Protein AF-0000000067830965 (afdb_homodimer)

Solvent-accessible surface area (backbone atoms only — not comparable to full-atom values): 11183 Å² total; per-residue (Å²): 132,96,54,65,34,49,35,93,71,54,73,72,82,48,53,62,26,36,36,32,18,86,90,39,83,68,44,35,35,33,30,23,39,36,65,86,79,26,61,96,70,14,29,30,33,35,50,74,48,100,47,60,33,39,84,78,65,44,49,31,27,29,79,52,78,80,76,74,59,85,83,53,63,47,71,68,70,61,71,67,56,60,65,66,65,58,67,80,70,71,77,76,76,120,131,95,54,65,33,48,35,91,71,53,73,72,82,49,55,63,25,35,36,32,18,86,89,38,85,67,45,34,37,33,30,24,37,36,67,86,80,26,61,96,70,14,29,31,33,35,49,72,49,101,44,61,32,39,84,77,64,44,49,28,27,29,80,51,76,80,76,75,60,87,83,53,61,49,70,70,71,58,71,68,54,59,66,68,68,55,72,83,71,72,74,78,77,123

Sequence (188 aa):
MWSWRIMDRAPRDGRWIIAINRREPDRRAVIRWDPRNSSDSEPWRVASCDHGYASDAFTDWMPFPPWPAQGEHADAGQSEIQAALGGETVPTGLMWSWRIMDRAPRDGRWIIAINRREPDRRAVIRWDPRNSSDSEPWRVASCDHGYASDAFTDWMPFPPWPAQGEHADAGQSEIQAALGGETVPTGL

Structure (mmCIF, N/CA/C/O backbone):
data_AF-0000000067830965-model_v1
#
loop_
_entity.id
_entity.type
_entity.pdbx_description
1 polymer 'DUF551 domain-containing protein'
#
loop_
_atom_site.group_PDB
_atom_site.id
_atom_site.type_symbol
_atom_site.label_atom_id
_atom_site.label_alt_id
_atom_site.label_comp_id
_atom_site.label_asym_id
_atom_site.label_entity_id
_atom_site.label_seq_id
_atom_site.pdbx_PDB_ins_code
_atom_site.Cartn_x
_atom_site.Cartn_y
_atom_site.Cartn_z
_atom_site.occupancy
_atom_site.B_iso_or_equiv
_atom_site.auth_seq_id
_atom_site.auth_comp_id
_atom_site.auth_asym_id
_atom_site.auth_atom_id
_atom_site.pdbx_PDB_model_num
ATOM 1 N N . MET A 1 1 ? 10.469 11.062 -9.602 1 58.34 1 MET A N 1
ATOM 2 C CA . MET A 1 1 ? 11.219 10.398 -8.539 1 58.34 1 MET A CA 1
ATOM 3 C C . MET A 1 1 ? 10.305 10.008 -7.387 1 58.34 1 MET A C 1
ATOM 5 O O . MET A 1 1 ? 9.492 10.812 -6.934 1 58.34 1 MET A O 1
ATOM 9 N N . TRP A 1 2 ? 10.102 8.742 -7.195 1 76.56 2 TRP A N 1
ATOM 10 C CA . TRP A 1 2 ? 9.289 8.227 -6.094 1 76.56 2 TRP A CA 1
ATOM 11 C C . TRP A 1 2 ? 10.023 8.352 -4.77 1 76.56 2 TRP A C 1
ATOM 13 O O . TRP A 1 2 ? 11.008 7.637 -4.527 1 76.56 2 TRP A O 1
ATOM 23 N N . SER A 1 3 ? 9.742 9.43 -3.99 1 88.56 3 SER A N 1
ATOM 24 C CA . SER A 1 3 ? 10.383 9.68 -2.703 1 88.56 3 SER A CA 1
ATOM 25 C C . SER A 1 3 ? 9.352 9.844 -1.595 1 88.56 3 SER A C 1
ATOM 27 O O . SER A 1 3 ? 8.219 10.273 -1.848 1 88.56 3 SER A O 1
ATOM 29 N N . TRP A 1 4 ? 9.797 9.406 -0.434 1 95.75 4 TRP A N 1
ATOM 30 C CA . TRP A 1 4 ? 8.961 9.602 0.747 1 95.75 4 TRP A CA 1
ATOM 31 C C . TRP A 1 4 ? 8.883 11.078 1.119 1 95.75 4 TRP A C 1
ATOM 33 O O . TRP A 1 4 ? 9.883 11.797 1.062 1 95.75 4 TRP A O 1
ATOM 43 N N . ARG A 1 5 ? 7.695 11.547 1.431 1 96 5 ARG A N 1
ATOM 44 C CA . ARG A 1 5 ? 7.402 12.914 1.849 1 96 5 ARG A CA 1
ATOM 45 C C . ARG A 1 5 ? 6.801 12.938 3.248 1 96 5 ARG A C 1
ATOM 47 O O . ARG A 1 5 ? 6.266 11.93 3.719 1 96 5 ARG A O 1
ATOM 54 N N . ILE A 1 6 ? 6.879 14.102 3.939 1 96 6 ILE A N 1
ATOM 55 C CA . ILE A 1 6 ? 6.312 14.219 5.277 1 96 6 ILE A CA 1
ATOM 56 C C . ILE A 1 6 ? 4.789 14.109 5.207 1 96 6 I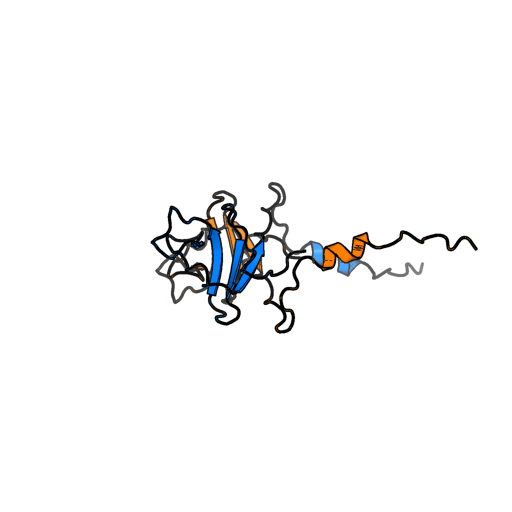LE A C 1
ATOM 58 O O . ILE A 1 6 ? 4.16 14.703 4.328 1 96 6 ILE A O 1
ATOM 62 N N . MET A 1 7 ? 4.207 13.43 6.137 1 97.81 7 MET A N 1
ATOM 63 C CA . MET A 1 7 ? 2.783 13.117 6.109 1 97.81 7 MET A CA 1
ATOM 64 C C . MET A 1 7 ? 1.944 14.383 6.234 1 97.81 7 MET A C 1
ATOM 66 O O . MET A 1 7 ? 0.835 14.453 5.703 1 97.81 7 MET A O 1
ATOM 70 N N . ASP A 1 8 ? 2.453 15.383 6.938 1 96.44 8 ASP A N 1
ATOM 71 C CA . ASP A 1 8 ? 1.705 16.609 7.168 1 96.44 8 ASP A CA 1
ATOM 72 C C . ASP A 1 8 ? 1.272 17.25 5.848 1 96.44 8 ASP A C 1
ATOM 74 O O . ASP A 1 8 ? 0.288 17.984 5.805 1 96.44 8 ASP A O 1
ATOM 78 N N . ARG A 1 9 ? 1.952 16.875 4.738 1 96.25 9 ARG A N 1
ATOM 79 C CA . ARG A 1 9 ? 1.684 17.469 3.438 1 96.25 9 ARG A CA 1
ATOM 80 C C . ARG A 1 9 ? 1.004 16.484 2.502 1 96.25 9 ARG A C 1
ATOM 82 O O . ARG A 1 9 ? 0.905 16.719 1.297 1 96.25 9 ARG A O 1
ATOM 89 N N . ALA A 1 10 ? 0.526 15.461 3.084 1 97.81 10 ALA A N 1
ATOM 90 C CA . ALA A 1 10 ? -0.124 14.453 2.258 1 97.81 10 ALA A CA 1
ATOM 91 C C . ALA A 1 10 ? -1.395 15 1.615 1 97.81 10 ALA A C 1
ATOM 93 O O . ALA A 1 10 ? -2.145 15.75 2.248 1 97.81 10 ALA A O 1
ATOM 94 N N . PRO A 1 11 ? -1.64 14.625 0.3 1 97.38 11 PRO A N 1
ATOM 95 C CA . PRO A 1 11 ? -2.859 15.102 -0.356 1 97.38 11 PRO A CA 1
ATOM 96 C C . PRO A 1 11 ? -4.129 14.672 0.373 1 97.38 11 PRO A C 1
ATOM 98 O O . PRO A 1 11 ? -4.219 13.539 0.846 1 97.38 11 PRO A O 1
ATOM 101 N N . ARG A 1 12 ? -5.008 15.555 0.485 1 96.06 12 ARG A N 1
ATOM 102 C CA . ARG A 1 12 ? -6.301 15.273 1.104 1 96.06 12 ARG A CA 1
ATOM 103 C C . ARG A 1 12 ? -7.434 15.43 0.096 1 96.06 12 ARG A C 1
ATOM 105 O O . ARG A 1 12 ? -8.539 15.836 0.455 1 96.06 12 ARG A O 1
ATOM 112 N N . ASP A 1 13 ? -7.039 15.203 -1.189 1 96.06 13 ASP A N 1
ATOM 113 C CA . ASP A 1 13 ? -7.992 15.367 -2.281 1 96.06 13 ASP A CA 1
ATOM 114 C C . ASP A 1 13 ? -8.648 14.039 -2.648 1 96.06 13 ASP A C 1
ATOM 116 O O . ASP A 1 13 ? -9.375 13.953 -3.641 1 96.06 13 ASP A O 1
ATOM 120 N N . GLY A 1 14 ? -8.359 13.016 -1.945 1 95.38 14 GLY A N 1
ATOM 121 C CA . GLY A 1 14 ? -9.039 11.75 -2.156 1 95.38 14 GLY A CA 1
ATOM 122 C C . GLY A 1 14 ? -8.227 10.766 -2.975 1 95.38 14 GLY A C 1
ATOM 123 O O . GLY A 1 14 ? -8.648 9.625 -3.184 1 95.38 14 GLY A O 1
ATOM 124 N N . ARG A 1 15 ? -7.07 11.133 -3.402 1 96.69 15 ARG A N 1
ATOM 125 C CA . ARG A 1 15 ? -6.254 10.195 -4.172 1 96.69 15 ARG A CA 1
ATOM 126 C C . ARG A 1 15 ? -5.598 9.164 -3.264 1 96.69 15 ARG A C 1
ATOM 128 O O . ARG A 1 15 ? -5.383 9.422 -2.076 1 96.69 15 ARG A O 1
ATOM 135 N N . TRP A 1 16 ? -5.281 8.047 -3.832 1 97 16 TRP A N 1
ATOM 136 C CA . TRP A 1 16 ? -4.582 7 -3.088 1 97 16 TRP A CA 1
ATOM 137 C C . TRP A 1 16 ? -3.098 7.32 -2.963 1 97 16 TRP A C 1
ATOM 139 O O . TRP A 1 16 ? -2.475 7.793 -3.916 1 97 16 TRP A O 1
ATOM 149 N N . ILE A 1 17 ? -2.463 7.086 -1.85 1 97.81 17 ILE A N 1
ATOM 150 C CA . ILE A 1 17 ? -1.043 7.25 -1.557 1 97.81 17 ILE A CA 1
ATOM 151 C C . ILE A 1 17 ? -0.533 6.035 -0.782 1 97.81 17 ILE A C 1
ATOM 153 O O . ILE A 1 17 ? -1.324 5.238 -0.275 1 97.81 17 ILE A O 1
ATOM 157 N N . ILE A 1 18 ? 0.708 5.805 -0.782 1 98 18 ILE A N 1
ATOM 158 C CA . ILE A 1 18 ? 1.361 4.852 0.108 1 98 18 ILE A CA 1
ATOM 159 C C . ILE A 1 18 ? 1.863 5.57 1.357 1 98 18 ILE A C 1
ATOM 161 O O . ILE A 1 18 ? 2.471 6.641 1.264 1 98 18 ILE A O 1
ATOM 165 N N . ALA A 1 19 ? 1.567 5.055 2.512 1 98.44 19 ALA A N 1
ATOM 166 C CA . ALA A 1 19 ? 1.956 5.699 3.766 1 98.44 19 ALA A CA 1
ATOM 167 C C . ALA A 1 19 ? 2.678 4.715 4.684 1 98.44 19 ALA A C 1
ATOM 169 O O . ALA A 1 19 ? 2.383 3.518 4.676 1 98.44 19 ALA A O 1
ATOM 170 N N . ILE A 1 20 ? 3.633 5.254 5.469 1 98.25 20 ILE A N 1
ATOM 171 C CA . ILE A 1 20 ? 4.336 4.473 6.48 1 98.25 20 ILE A CA 1
ATOM 172 C C . ILE A 1 20 ? 4.414 5.262 7.781 1 98.25 20 ILE A C 1
ATOM 174 O O . ILE A 1 20 ? 4.262 6.488 7.781 1 98.25 20 ILE A O 1
ATOM 178 N N . ASN A 1 21 ? 4.512 4.582 8.867 1 97.62 21 ASN A N 1
ATOM 179 C CA . ASN A 1 21 ? 4.98 5.133 10.133 1 97.62 21 ASN A CA 1
ATOM 180 C C . ASN A 1 21 ? 6.414 4.707 10.43 1 97.62 21 ASN A C 1
ATOM 182 O O . ASN A 1 21 ? 6.68 3.523 10.656 1 97.62 21 ASN A O 1
ATOM 186 N N . ARG A 1 22 ? 7.336 5.637 10.461 1 94.56 22 ARG A N 1
ATOM 187 C CA . ARG A 1 22 ? 8.75 5.328 10.648 1 94.56 22 ARG A CA 1
ATOM 188 C C . ARG A 1 22 ? 8.992 4.672 12 1 94.56 22 ARG A C 1
ATOM 190 O O . ARG A 1 22 ? 9.984 3.959 12.188 1 94.56 22 ARG A O 1
ATOM 197 N N . ARG A 1 23 ? 8.164 4.926 12.891 1 93.94 23 ARG A N 1
ATOM 198 C CA . ARG A 1 23 ? 8.352 4.434 14.25 1 93.94 23 ARG A CA 1
ATOM 199 C C . ARG A 1 23 ? 7.684 3.072 14.43 1 93.94 23 ARG A C 1
ATOM 201 O O . ARG A 1 23 ? 7.895 2.404 15.445 1 93.94 23 ARG A O 1
ATOM 208 N N . GLU A 1 24 ? 6.891 2.697 13.547 1 94.69 24 GLU A N 1
ATOM 209 C CA . GLU A 1 24 ? 6.188 1.419 13.539 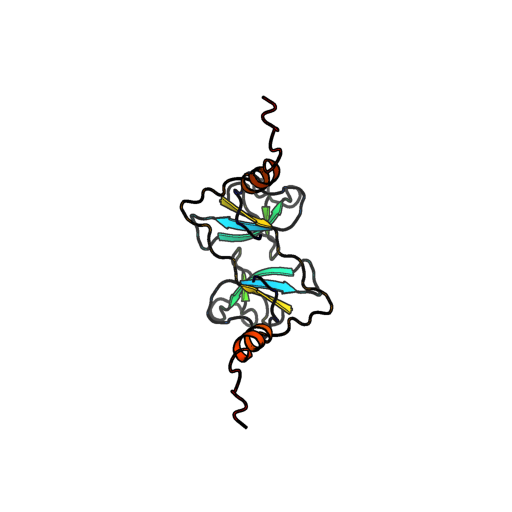1 94.69 24 GLU A CA 1
ATOM 210 C C . GLU A 1 24 ? 6.324 0.717 12.195 1 94.69 24 GLU A C 1
ATOM 212 O O . GLU A 1 24 ? 5.438 0.817 11.344 1 94.69 24 GLU A O 1
ATOM 217 N N . PRO A 1 25 ? 7.32 -0.056 11.992 1 90 25 PRO A N 1
ATOM 218 C CA . PRO A 1 25 ? 7.656 -0.63 10.688 1 90 25 PRO A CA 1
ATOM 219 C C . PRO A 1 25 ? 6.52 -1.46 10.102 1 90 25 PRO A C 1
ATOM 221 O O . PRO A 1 25 ? 6.449 -1.645 8.883 1 90 25 PRO A O 1
ATOM 224 N N . ASP A 1 26 ? 5.598 -1.948 10.898 1 91.94 26 ASP A N 1
ATOM 225 C CA . ASP A 1 26 ? 4.504 -2.77 10.383 1 91.94 26 ASP A CA 1
ATOM 226 C C . ASP A 1 26 ? 3.336 -1.902 9.922 1 91.94 26 ASP A C 1
ATOM 228 O O . ASP A 1 26 ? 2.389 -2.402 9.312 1 91.94 26 ASP A O 1
ATOM 232 N N . ARG A 1 27 ? 3.447 -0.618 10.219 1 96.25 27 ARG A N 1
ATOM 233 C CA . ARG A 1 27 ? 2.383 0.285 9.789 1 96.25 27 ARG A CA 1
ATOM 234 C C . ARG A 1 27 ? 2.678 0.859 8.406 1 96.25 27 ARG A C 1
ATOM 236 O O . ARG A 1 27 ? 3.332 1.896 8.281 1 96.25 27 ARG A O 1
ATOM 243 N N . ARG A 1 28 ? 2.268 0.204 7.445 1 97.62 28 ARG A N 1
ATOM 244 C CA . ARG A 1 28 ? 2.311 0.558 6.031 1 97.62 28 ARG A CA 1
ATOM 245 C C . ARG A 1 28 ? 0.967 0.293 5.359 1 97.62 28 ARG A C 1
ATOM 247 O O . ARG A 1 28 ? 0.29 -0.686 5.676 1 97.62 28 ARG A O 1
ATOM 254 N N . ALA A 1 29 ? 0.584 1.215 4.492 1 98.12 29 ALA A N 1
ATOM 255 C CA . ALA A 1 29 ? -0.755 1.064 3.93 1 98.12 29 ALA A CA 1
ATOM 256 C C . ALA A 1 29 ? -0.912 1.893 2.658 1 98.12 29 ALA A C 1
ATOM 258 O O . ALA A 1 29 ? -0.139 2.822 2.416 1 98.12 29 ALA A O 1
ATOM 259 N N . VAL A 1 30 ? -1.784 1.446 1.833 1 98.31 30 VAL A N 1
ATOM 260 C CA . VAL A 1 30 ? -2.354 2.299 0.795 1 98.31 30 VAL A CA 1
ATOM 261 C C . VAL A 1 30 ? -3.605 2.994 1.325 1 98.31 30 VAL A C 1
ATOM 263 O O . VAL A 1 30 ? -4.578 2.332 1.698 1 98.31 30 VAL A O 1
ATOM 266 N N . ILE A 1 31 ? -3.564 4.352 1.362 1 97.38 31 ILE A N 1
ATOM 267 C CA . ILE A 1 31 ? -4.645 5.078 2.021 1 97.38 31 ILE A CA 1
ATOM 268 C C . ILE A 1 31 ? -5.059 6.27 1.164 1 97.38 31 ILE A C 1
ATOM 270 O O . ILE A 1 31 ? -4.352 6.648 0.227 1 97.38 31 ILE A O 1
ATOM 274 N N . ARG A 1 32 ? -6.184 6.785 1.474 1 97.19 32 ARG A N 1
ATOM 275 C CA . ARG A 1 32 ? -6.625 8.07 0.943 1 97.19 32 ARG A CA 1
ATOM 276 C C . ARG A 1 32 ? -7.434 8.844 1.979 1 97.19 32 ARG A C 1
ATOM 278 O O . ARG A 1 32 ? -7.98 8.25 2.914 1 97.19 32 ARG A O 1
ATOM 285 N N . TRP A 1 33 ? -7.445 10.125 1.835 1 96.25 33 TRP A N 1
ATOM 286 C CA . TRP A 1 33 ? -8.219 10.984 2.73 1 96.25 33 TRP A CA 1
ATOM 287 C C . TRP A 1 33 ? -9.711 10.891 2.414 1 96.25 33 TRP A C 1
ATOM 289 O O . TRP A 1 33 ? -10.125 11.125 1.277 1 96.25 33 TRP A O 1
ATOM 299 N N . ASP A 1 34 ? -10.5 10.398 3.297 1 93.19 34 ASP A N 1
ATOM 300 C CA . ASP A 1 34 ? -11.953 10.32 3.195 1 93.19 34 ASP A CA 1
ATOM 301 C C . ASP A 1 34 ? -12.617 10.555 4.555 1 93.19 34 ASP A C 1
ATOM 303 O O . ASP A 1 34 ? -13.016 9.602 5.223 1 93.19 34 ASP A O 1
ATOM 307 N N . PRO A 1 35 ? -12.836 11.805 4.957 1 83.5 35 PRO A N 1
ATOM 308 C CA . PRO A 1 35 ? -13.406 12.078 6.281 1 83.5 35 PRO A CA 1
ATOM 309 C C . PRO A 1 35 ? -14.891 11.734 6.367 1 83.5 35 PRO A C 1
ATOM 311 O O . PRO A 1 35 ? -15.445 11.664 7.465 1 83.5 35 PRO A O 1
ATOM 314 N N . ARG A 1 36 ? -15.57 11.57 5.223 1 82.12 36 ARG A N 1
ATOM 315 C CA . ARG A 1 36 ? -17 11.266 5.23 1 82.12 36 ARG A CA 1
ATOM 316 C C . ARG A 1 36 ? -17.234 9.805 5.609 1 82.12 36 ARG A C 1
ATOM 318 O O . ARG A 1 36 ? -18.281 9.477 6.188 1 82.12 36 ARG A O 1
ATOM 325 N N . ASN A 1 37 ? -16.328 8.93 5.164 1 70.88 37 ASN A N 1
ATOM 326 C CA . ASN A 1 37 ? -16.516 7.496 5.344 1 70.88 37 ASN A CA 1
ATOM 327 C C . ASN A 1 37 ? -15.867 6.996 6.629 1 70.88 37 ASN A C 1
ATOM 329 O O . ASN A 1 37 ? -15.984 5.82 6.973 1 70.88 37 ASN A O 1
ATOM 333 N N . SER A 1 38 ? -15.094 7.777 7.219 1 63.59 38 SER A N 1
ATOM 334 C CA . SER A 1 38 ? -14.344 7.352 8.398 1 63.59 38 SER A CA 1
ATOM 335 C C . SER A 1 38 ? -15.109 7.652 9.68 1 63.59 38 SER A C 1
ATOM 337 O O . SER A 1 38 ? -15.969 8.539 9.703 1 63.59 38 SER A O 1
ATOM 339 N N . SER A 1 39 ? -15.047 6.516 10.523 1 67.12 39 SER A N 1
ATOM 340 C CA . SER A 1 39 ? -15.469 6.902 11.867 1 67.12 39 SER A CA 1
ATOM 341 C C . SER A 1 39 ? -14.828 8.227 12.281 1 67.12 39 SER A C 1
ATOM 343 O O . SER A 1 39 ? -13.805 8.625 11.734 1 67.12 39 SER A O 1
ATOM 345 N N . ASP A 1 40 ? -15.555 8.766 13.266 1 67.81 40 ASP A N 1
ATOM 346 C CA . ASP A 1 40 ? -15.062 10.008 13.852 1 67.81 40 ASP A CA 1
ATOM 347 C C . ASP A 1 40 ? -13.633 9.836 14.375 1 67.81 40 ASP A C 1
ATOM 349 O O . ASP A 1 40 ? -13.352 8.891 15.109 1 67.81 40 ASP A O 1
ATOM 353 N N . SER A 1 41 ? -12.547 10.242 13.656 1 86.81 41 SER A N 1
ATOM 354 C CA . SER A 1 41 ? -11.18 10.352 14.148 1 86.81 41 SER A CA 1
ATOM 355 C C . SER A 1 41 ? -10.227 9.469 13.352 1 86.81 41 SER A C 1
ATOM 357 O O . SER A 1 41 ? -9.086 9.234 13.766 1 86.81 41 SER A O 1
ATOM 359 N N . GLU A 1 42 ? -10.883 8.922 12.148 1 93.56 42 GLU A N 1
ATOM 360 C CA . GLU A 1 42 ? -10.008 8.133 11.289 1 93.56 42 GLU A CA 1
ATOM 361 C C . GLU A 1 42 ? -10.125 8.555 9.828 1 93.56 42 GLU A C 1
ATOM 363 O O . GLU A 1 42 ? -10.648 7.801 9 1 93.56 42 GLU A O 1
ATOM 368 N N . PRO A 1 43 ? -9.734 9.664 9.469 1 95.5 43 PRO A N 1
ATOM 369 C CA . PRO A 1 43 ? -9.969 10.234 8.141 1 95.5 43 PRO A CA 1
ATOM 370 C C . PRO A 1 43 ? -9.203 9.5 7.043 1 95.5 43 PRO A C 1
ATOM 372 O O . PRO A 1 43 ? -9.5 9.664 5.855 1 95.5 43 PRO A O 1
ATOM 375 N N . TRP A 1 44 ? -8.148 8.805 7.359 1 96.44 44 TRP A N 1
ATOM 376 C CA . TRP A 1 44 ? -7.445 8.008 6.355 1 96.44 44 TRP A CA 1
ATOM 377 C C . TRP A 1 44 ? -8.148 6.668 6.137 1 96.44 44 TRP A C 1
ATOM 379 O O . TRP A 1 44 ? -8.188 5.832 7.043 1 96.44 44 TRP A O 1
ATOM 389 N N . ARG A 1 45 ? -8.633 6.418 4.984 1 95.19 45 ARG A N 1
ATOM 390 C CA . ARG A 1 45 ? -9.25 5.152 4.602 1 95.19 45 ARG A CA 1
ATOM 391 C C . ARG A 1 45 ? -8.234 4.207 3.98 1 95.19 45 ARG A C 1
ATOM 393 O O . ARG A 1 45 ? -7.402 4.625 3.168 1 95.19 45 ARG A O 1
ATOM 400 N N . VAL A 1 46 ? -8.328 2.979 4.348 1 95.44 46 VAL A N 1
ATOM 401 C CA . VAL A 1 46 ? -7.449 1.952 3.797 1 95.44 46 VAL A CA 1
ATOM 402 C C . VAL A 1 46 ? -8.086 1.34 2.551 1 95.44 46 VAL A C 1
ATOM 404 O O . VAL A 1 46 ? -9.289 1.059 2.535 1 95.44 46 VAL A O 1
ATOM 407 N N . ALA A 1 47 ? -7.309 1.106 1.542 1 96 47 ALA A N 1
ATOM 408 C CA . ALA A 1 47 ? -7.812 0.648 0.249 1 96 47 ALA A CA 1
ATOM 409 C C . ALA A 1 47 ? -8.344 -0.78 0.342 1 96 47 ALA A C 1
ATOM 411 O O . ALA A 1 47 ? -9.344 -1.121 -0.298 1 96 47 ALA A O 1
ATOM 412 N N . SER A 1 48 ? -7.719 -1.579 1.154 1 93.31 48 SER A N 1
ATOM 413 C CA . SER A 1 48 ? -7.922 -3.023 1.074 1 93.31 48 SER A CA 1
ATOM 414 C C . SER A 1 48 ? -8.992 -3.486 2.051 1 93.31 48 SER A C 1
ATOM 416 O O . SER A 1 48 ? -9.414 -4.648 2.02 1 93.31 48 SER A O 1
ATOM 418 N N . CYS A 1 49 ? -9.445 -2.723 2.957 1 89.94 49 CYS A N 1
ATOM 419 C CA . CYS A 1 49 ? -10.438 -3.1 3.961 1 89.94 49 CYS A CA 1
ATOM 420 C C . CYS A 1 49 ? -11.18 -1.874 4.48 1 89.94 49 CYS A C 1
ATOM 422 O O . CYS A 1 49 ? -10.875 -0.746 4.09 1 89.94 49 CYS A O 1
ATOM 424 N N . ASP A 1 50 ? -12.195 -2.186 5.25 1 88.56 50 ASP A N 1
ATOM 425 C CA . ASP A 1 50 ? -12.984 -1.094 5.812 1 88.56 50 ASP A CA 1
ATOM 426 C C . ASP A 1 50 ? -12.336 -0.551 7.086 1 88.56 50 ASP A C 1
ATOM 428 O O . ASP A 1 50 ? -13 -0.406 8.109 1 88.56 50 ASP A O 1
ATOM 432 N N . HIS A 1 51 ? -11.039 -0.451 7.039 1 90.06 51 HIS A N 1
ATOM 433 C CA . HIS A 1 51 ? -10.266 0.096 8.148 1 90.06 51 HIS A CA 1
ATOM 434 C C . HIS A 1 51 ? -9.805 1.519 7.852 1 90.06 51 HIS A C 1
ATOM 436 O O . HIS A 1 51 ? -9.633 1.89 6.688 1 90.06 51 HIS A O 1
ATOM 442 N N . GLY A 1 52 ? -9.703 2.309 8.883 1 93.12 52 GLY A N 1
ATOM 443 C CA . GLY A 1 52 ? -9.172 3.66 8.781 1 93.12 52 GLY A CA 1
ATOM 444 C C . GLY A 1 52 ? -8.109 3.959 9.812 1 93.12 52 GLY A C 1
ATOM 445 O O . GLY A 1 52 ? -7.871 3.158 10.727 1 93.12 52 GLY A O 1
ATOM 446 N N . TYR A 1 53 ? -7.453 5.031 9.625 1 95.5 53 TYR A N 1
ATOM 447 C CA . TYR A 1 53 ? -6.434 5.504 10.562 1 95.5 53 TYR A CA 1
ATOM 448 C C . TYR A 1 53 ? -6.676 6.961 10.938 1 95.5 53 TYR A C 1
ATOM 450 O O . TYR A 1 53 ? -7.234 7.73 10.148 1 95.5 53 TYR A O 1
ATOM 458 N N . ALA A 1 54 ? -6.242 7.242 12.203 1 95.75 54 ALA A N 1
ATOM 459 C CA . ALA A 1 54 ? -6.23 8.641 12.625 1 95.75 54 ALA A CA 1
ATOM 460 C C . ALA A 1 54 ? -5.289 9.469 11.758 1 95.75 54 ALA A C 1
ATOM 462 O O . ALA A 1 54 ? -4.422 8.914 11.07 1 95.75 54 ALA A O 1
ATOM 463 N N . SER A 1 55 ? -5.488 10.828 11.742 1 94.69 55 SER A N 1
ATOM 464 C CA . SER A 1 55 ? -4.727 11.742 10.898 1 94.69 55 SER A CA 1
ATOM 465 C C . SER A 1 55 ? -3.234 11.672 11.211 1 94.69 55 SER A C 1
ATOM 467 O O . SER A 1 55 ? -2.4 11.922 10.336 1 94.69 55 SER A O 1
ATOM 469 N N . ASP A 1 56 ? -2.873 11.258 12.422 1 95.81 56 ASP A N 1
ATOM 470 C CA . ASP A 1 56 ? -1.479 11.273 12.859 1 95.81 56 ASP A CA 1
ATOM 471 C C . ASP A 1 56 ? -0.898 9.867 12.898 1 95.81 56 ASP A C 1
ATOM 473 O O . ASP A 1 56 ? 0.142 9.633 13.516 1 95.81 56 ASP A O 1
ATOM 477 N N . ALA A 1 57 ? -1.491 8.961 12.219 1 96.94 57 ALA A N 1
ATOM 478 C CA . ALA A 1 57 ? -1.111 7.555 12.305 1 96.94 57 ALA A CA 1
ATOM 479 C C . ALA A 1 57 ? 0.146 7.277 11.484 1 96.94 57 ALA A C 1
ATOM 481 O O . ALA A 1 57 ? 0.799 6.246 11.672 1 96.94 57 ALA A O 1
ATOM 482 N N . PHE A 1 58 ? 0.477 8.156 10.562 1 97.88 58 PHE A N 1
ATOM 483 C CA . PHE A 1 58 ? 1.609 7.953 9.664 1 97.88 58 PHE A CA 1
ATOM 484 C C . PHE A 1 58 ? 2.57 9.133 9.727 1 97.88 58 PHE A C 1
ATOM 486 O O . PHE A 1 58 ? 2.182 10.242 10.109 1 97.88 58 PHE A O 1
ATOM 493 N N . THR A 1 59 ? 3.836 8.836 9.367 1 97.81 59 THR A N 1
ATOM 494 C CA . THR A 1 59 ? 4.855 9.883 9.414 1 97.81 59 THR A CA 1
ATOM 495 C C . THR A 1 59 ? 5.258 10.305 8.008 1 97.81 59 THR A C 1
ATOM 497 O O . THR A 1 59 ? 5.664 11.453 7.789 1 97.81 59 THR A O 1
ATOM 500 N N . ASP A 1 60 ? 5.184 9.391 7.051 1 97.5 60 ASP A N 1
ATOM 501 C CA . ASP A 1 60 ? 5.641 9.648 5.688 1 97.5 60 ASP A CA 1
ATOM 502 C C . ASP A 1 60 ? 4.645 9.102 4.668 1 97.5 60 ASP A C 1
ATOM 504 O O . ASP A 1 60 ? 3.928 8.141 4.941 1 97.5 60 ASP A O 1
ATOM 508 N N . TRP A 1 61 ? 4.633 9.727 3.492 1 97.88 61 TRP A N 1
ATOM 509 C CA . TRP A 1 61 ? 3.824 9.234 2.381 1 97.88 61 TRP A CA 1
ATOM 510 C C . TRP A 1 61 ? 4.57 9.383 1.059 1 97.88 61 TRP A C 1
ATOM 512 O O . TRP A 1 61 ? 5.59 10.078 0.987 1 97.88 61 TRP A O 1
ATOM 522 N N . MET A 1 62 ? 4.141 8.68 0.039 1 97.25 62 MET A N 1
ATOM 523 C CA . MET A 1 62 ? 4.562 8.875 -1.345 1 97.25 62 MET A CA 1
ATOM 524 C C . MET A 1 62 ? 3.402 8.633 -2.307 1 97.25 62 MET A C 1
ATOM 526 O O . MET A 1 62 ? 2.428 7.961 -1.954 1 97.25 62 MET A O 1
ATOM 530 N N . PRO A 1 63 ? 3.465 9.289 -3.486 1 96.88 63 PRO A N 1
ATOM 531 C CA . PRO A 1 63 ? 2.404 9.023 -4.461 1 96.88 63 PRO A CA 1
ATOM 532 C C . PRO A 1 63 ? 2.271 7.539 -4.797 1 96.88 63 PRO A C 1
ATOM 534 O O . PRO A 1 63 ? 3.273 6.82 -4.844 1 96.88 63 PRO A O 1
ATOM 537 N N . PHE A 1 64 ? 1.034 7.105 -4.984 1 96.44 64 PHE A N 1
ATOM 538 C CA . PHE A 1 64 ? 0.836 5.758 -5.504 1 96.44 64 PHE A CA 1
ATOM 539 C C . PHE A 1 64 ? 1.419 5.629 -6.906 1 96.44 64 PHE A C 1
ATOM 541 O O . PHE A 1 64 ? 1.276 6.531 -7.73 1 96.44 64 PHE A O 1
ATOM 548 N N . PRO A 1 65 ? 2.104 4.574 -7.191 1 94.69 65 PRO A N 1
ATOM 549 C CA . PRO A 1 65 ? 2.699 4.418 -8.523 1 94.69 65 PRO A CA 1
ATOM 550 C C . PRO A 1 65 ? 1.665 4.469 -9.641 1 94.69 65 PRO A C 1
ATOM 552 O O . PRO A 1 65 ? 0.5 4.125 -9.43 1 94.69 65 PRO A O 1
ATOM 555 N N . PRO A 1 66 ? 2.08 4.941 -10.805 1 91.81 66 PRO A N 1
ATOM 556 C CA . PRO A 1 66 ? 1.177 4.879 -11.953 1 91.81 66 PRO A CA 1
ATOM 557 C C . PRO A 1 66 ? 0.781 3.451 -12.32 1 91.81 66 PRO A C 1
ATOM 559 O O . PRO A 1 66 ? 1.562 2.518 -12.109 1 91.81 66 PRO A O 1
ATOM 562 N N . TRP A 1 67 ? -0.382 3.26 -12.859 1 91.75 67 TRP A N 1
ATOM 563 C CA . TRP A 1 67 ? -0.853 1.951 -13.297 1 91.75 67 TRP A CA 1
ATOM 564 C C . TRP A 1 67 ? 0.01 1.417 -14.438 1 91.75 67 TRP A C 1
ATOM 566 O O . TRP A 1 67 ? 0.589 2.191 -15.203 1 91.75 67 TRP A O 1
ATOM 576 N N . PRO A 1 68 ? 0.051 0.062 -14.484 1 88.81 68 PRO A N 1
ATOM 577 C CA . PRO A 1 68 ? 0.828 -0.518 -15.586 1 88.81 68 PRO A CA 1
ATOM 578 C C . PRO A 1 68 ? 0.281 -0.141 -16.953 1 88.81 68 PRO A C 1
ATOM 580 O O . PRO A 1 68 ? -0.928 0.052 -17.109 1 88.81 68 PRO A O 1
ATOM 583 N N . ALA A 1 69 ? 1.121 0.132 -17.891 1 77.75 69 ALA A N 1
ATOM 584 C CA . ALA A 1 69 ? 0.703 0.391 -19.266 1 77.75 69 ALA A CA 1
ATOM 585 C C . ALA A 1 69 ? -0.041 -0.807 -19.859 1 77.75 69 ALA A C 1
ATOM 587 O O . ALA A 1 69 ? 0.231 -1.953 -19.484 1 77.75 69 ALA A O 1
ATOM 588 N N . GLN A 1 70 ? -1.407 -0.739 -20.219 1 67.56 70 GLN A N 1
ATOM 589 C CA . GLN A 1 70 ? -2.238 -1.807 -20.766 1 67.56 70 GLN A CA 1
ATOM 590 C C . GLN A 1 70 ? -1.392 -2.836 -21.5 1 67.56 70 GLN A C 1
ATOM 592 O O . GLN A 1 70 ? -1.657 -4.039 -21.422 1 67.56 70 GLN A O 1
ATOM 597 N N . GLY A 1 71 ? -0.747 -2.498 -22.5 1 56.44 71 GLY A N 1
ATOM 598 C CA . GLY A 1 71 ? -0.049 -3.414 -23.375 1 56.44 71 GLY A CA 1
ATOM 599 C C . GLY A 1 71 ? 1.156 -4.07 -22.734 1 56.44 71 GLY A C 1
ATOM 600 O O . GLY A 1 71 ? 1.806 -4.926 -23.344 1 56.44 71 GLY A O 1
ATOM 601 N N . GLU A 1 72 ? 1.585 -3.486 -21.734 1 53.12 72 GLU A N 1
ATOM 602 C CA . GLU A 1 72 ? 2.865 -3.949 -21.219 1 53.12 72 GLU A CA 1
ATOM 603 C C . GLU A 1 72 ? 2.682 -5.156 -20.297 1 53.12 72 GLU A C 1
ATOM 605 O O . GLU A 1 72 ? 2.014 -5.059 -19.266 1 53.12 72 GLU A O 1
ATOM 610 N N . HIS A 1 73 ? 2.229 -6.246 -20.906 1 50.62 73 HIS A N 1
ATOM 611 C CA . HIS A 1 73 ? 2.453 -7.418 -20.062 1 50.62 73 HIS A CA 1
ATOM 612 C C . HIS A 1 73 ? 3.738 -7.273 -19.25 1 50.62 73 HIS A C 1
ATOM 614 O O . HIS A 1 73 ? 4.758 -6.824 -19.781 1 50.62 73 HIS A O 1
ATOM 620 N N . ALA A 1 74 ? 3.709 -6.941 -18.109 1 47.88 74 ALA A N 1
ATOM 621 C CA . ALA A 1 74 ? 4.914 -6.832 -17.297 1 47.88 74 ALA A CA 1
ATOM 622 C C . ALA A 1 74 ? 5.996 -7.793 -17.781 1 47.88 74 ALA A C 1
ATOM 624 O O . ALA A 1 74 ? 5.824 -9.016 -17.734 1 47.88 74 ALA A O 1
ATOM 625 N N . ASP A 1 75 ? 6.609 -7.621 -18.938 1 38.69 75 ASP A N 1
ATOM 626 C CA . ASP A 1 75 ? 7.781 -8.398 -19.328 1 38.69 75 ASP A CA 1
ATOM 627 C C . ASP A 1 75 ? 8.695 -8.656 -18.141 1 38.69 75 ASP A C 1
ATOM 629 O O . ASP A 1 75 ? 8.961 -7.75 -17.344 1 38.69 75 ASP A O 1
ATOM 633 N N . ALA A 1 76 ? 8.758 -9.891 -17.656 1 38.91 76 ALA A N 1
ATOM 634 C CA . ALA A 1 76 ? 9.828 -10.305 -16.75 1 38.91 76 ALA A CA 1
ATOM 635 C C . ALA A 1 76 ? 11.062 -9.43 -16.922 1 38.91 76 ALA A C 1
ATOM 637 O O . ALA A 1 76 ? 11.195 -8.727 -17.922 1 38.91 76 ALA A O 1
ATOM 638 N N . GLY A 1 77 ? 12.141 -9.672 -16.234 1 36.75 77 GLY A N 1
ATOM 639 C CA . GLY A 1 77 ? 13.555 -9.352 -16.203 1 36.75 77 GLY A CA 1
ATOM 640 C C . GLY A 1 77 ? 14.18 -9.227 -17.578 1 36.75 77 GLY A C 1
ATOM 641 O O . GLY A 1 77 ? 15.398 -9.328 -17.719 1 36.75 77 GLY A O 1
ATOM 642 N N . GLN A 1 78 ? 13.461 -9.289 -18.625 1 32.16 78 GLN A N 1
ATOM 643 C CA . GLN A 1 78 ? 14.367 -9.344 -19.766 1 32.16 78 GLN A CA 1
ATOM 644 C C . GLN A 1 78 ? 15.203 -8.07 -19.859 1 32.16 78 GLN A C 1
ATOM 646 O O . GLN A 1 78 ? 16.047 -7.949 -20.75 1 32.16 78 GLN A O 1
ATOM 651 N N . SER A 1 79 ? 14.82 -7.051 -19.266 1 37.59 79 SER A N 1
ATOM 652 C CA . SER A 1 79 ? 15.719 -5.941 -19.562 1 37.59 79 SER A CA 1
ATOM 653 C C . SER A 1 79 ? 17.078 -6.133 -18.891 1 37.59 79 SER A C 1
ATOM 655 O O . SER A 1 79 ? 18.016 -5.391 -19.172 1 37.59 79 SER A O 1
ATOM 657 N N . GLU A 1 80 ? 17.125 -6.895 -17.828 1 34.03 80 GLU A N 1
ATOM 658 C CA . GLU A 1 80 ? 18.484 -7.004 -17.297 1 34.03 80 GLU A CA 1
ATOM 659 C C . GLU A 1 80 ? 19.375 -7.852 -18.219 1 34.03 80 GLU A C 1
ATOM 661 O O . GLU A 1 80 ? 20.578 -7.957 -18 1 34.03 80 GLU A O 1
ATOM 666 N N . ILE A 1 81 ? 18.812 -8.703 -19.125 1 33.97 81 ILE A N 1
ATOM 667 C CA . ILE A 1 81 ? 19.719 -9.508 -19.922 1 33.97 81 ILE A CA 1
ATOM 668 C C . ILE A 1 81 ? 20.438 -8.625 -20.938 1 33.97 81 ILE A C 1
ATOM 670 O O . ILE A 1 81 ? 21.453 -9.023 -21.531 1 33.97 81 ILE A O 1
ATOM 674 N N . GLN A 1 82 ? 19.672 -7.613 -21.469 1 34.91 82 GLN A N 1
ATOM 675 C CA . GLN A 1 82 ? 20.359 -7.008 -22.594 1 34.91 82 GLN A CA 1
ATOM 676 C C . GLN A 1 82 ? 21.656 -6.324 -22.141 1 34.91 82 GLN A C 1
ATOM 678 O O . GLN A 1 82 ? 22.547 -6.074 -22.953 1 34.91 82 GLN A O 1
ATOM 683 N N . ALA A 1 83 ? 21.641 -5.805 -21.016 1 34.78 83 ALA A N 1
ATOM 684 C CA . ALA A 1 83 ? 22.875 -5.035 -20.875 1 34.78 83 ALA A CA 1
ATOM 685 C C . ALA A 1 83 ? 24.078 -5.953 -20.75 1 34.78 83 ALA A C 1
ATOM 687 O O . ALA A 1 83 ? 25.234 -5.492 -20.766 1 34.78 83 ALA A O 1
ATOM 688 N N . ALA A 1 84 ? 23.828 -7.152 -20.25 1 33.59 84 ALA A N 1
ATOM 689 C CA . ALA A 1 84 ? 25.062 -7.879 -20.031 1 33.59 84 ALA A CA 1
ATOM 690 C C . ALA A 1 84 ? 25.734 -8.25 -21.359 1 33.59 84 ALA A C 1
ATOM 692 O O . ALA A 1 84 ? 26.938 -8.508 -21.406 1 33.59 84 ALA A O 1
ATOM 693 N N . LEU A 1 85 ? 24.859 -8.523 -22.297 1 34.62 85 LEU A N 1
ATOM 694 C CA . LEU A 1 85 ? 25.547 -9.078 -23.469 1 34.62 85 LEU A CA 1
ATOM 695 C C . LEU A 1 85 ? 26.297 -7.988 -24.219 1 34.62 85 LEU A C 1
ATOM 697 O O . LEU A 1 85 ? 26.781 -8.219 -25.328 1 34.62 85 LEU A O 1
ATOM 701 N N . GLY A 1 86 ? 26.281 -6.793 -23.656 1 31.16 86 GLY A N 1
ATOM 702 C CA . GLY A 1 86 ? 27.078 -5.906 -24.516 1 31.16 86 GLY A CA 1
ATOM 703 C C . GLY A 1 86 ? 28.422 -6.488 -2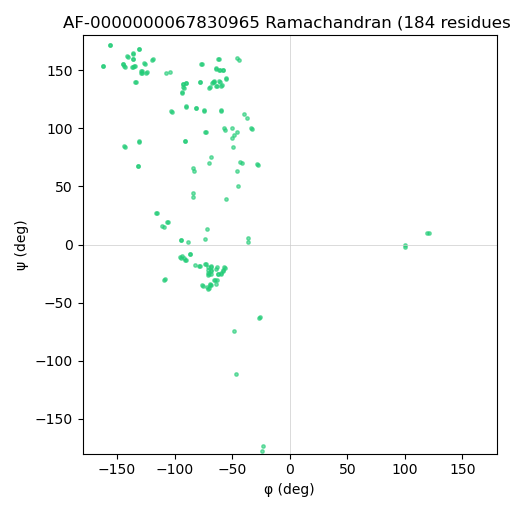4.891 1 31.16 86 GLY A C 1
ATOM 704 O O . GLY A 1 86 ? 28.828 -6.422 -26.047 1 31.16 86 GLY A O 1
ATOM 705 N N . GLY A 1 87 ? 29.328 -6.512 -23.984 1 31.38 87 GLY A N 1
ATOM 706 C CA . GLY A 1 87 ? 30.641 -6.047 -24.391 1 31.38 87 GLY A CA 1
ATOM 707 C C . GLY A 1 87 ? 31.453 -7.105 -25.109 1 31.38 87 GLY A C 1
ATOM 708 O O . GLY A 1 87 ? 32.656 -6.91 -25.375 1 31.38 87 GLY A O 1
ATOM 709 N N . GLU A 1 88 ? 31.047 -8.438 -24.969 1 34.25 88 GLU A N 1
ATOM 710 C CA . GLU A 1 88 ? 32.25 -9.141 -25.375 1 34.25 88 GLU A CA 1
ATOM 711 C C . GLU A 1 88 ? 32.5 -8.992 -26.875 1 34.25 88 GLU A C 1
ATOM 713 O O . GLU A 1 88 ? 31.688 -9.406 -27.688 1 34.25 88 GLU A O 1
ATOM 718 N N . THR A 1 89 ? 32.875 -7.789 -27.312 1 37.38 89 THR A N 1
ATOM 719 C CA . THR A 1 89 ? 33.438 -7.5 -28.609 1 37.38 89 THR A CA 1
ATOM 720 C C . THR A 1 89 ? 34.438 -8.578 -29 1 37.38 89 THR A C 1
ATOM 722 O O . THR A 1 89 ? 35.469 -8.773 -28.328 1 37.38 89 THR A O 1
ATOM 725 N N . VAL A 1 90 ? 34 -9.789 -29.297 1 36.75 90 VAL A N 1
ATOM 726 C CA . VAL A 1 90 ? 34.875 -10.836 -29.812 1 36.75 90 VAL A CA 1
ATOM 727 C C . VAL A 1 90 ? 35.688 -10.289 -30.984 1 36.75 90 VAL A C 1
ATOM 729 O O . VAL A 1 90 ? 35.156 -9.648 -31.891 1 36.75 90 VAL A O 1
ATOM 732 N N . PRO A 1 91 ? 36.969 -9.922 -30.719 1 36.09 91 PRO A N 1
ATOM 733 C CA . PRO A 1 91 ? 37.938 -9.5 -31.734 1 36.09 91 PRO A CA 1
ATOM 734 C C . PRO A 1 91 ? 38.031 -10.445 -32.938 1 36.09 91 PRO A C 1
ATOM 736 O O . PRO A 1 91 ? 37.969 -11.664 -32.75 1 36.09 91 PRO A O 1
ATOM 739 N N . THR A 1 92 ? 37.156 -10.281 -33.875 1 31.25 92 THR A N 1
ATOM 740 C CA . THR A 1 92 ? 37.25 -11.008 -35.156 1 31.25 92 THR A CA 1
ATOM 741 C C . THR A 1 92 ? 38.688 -10.953 -35.688 1 31.25 92 THR A C 1
ATOM 743 O O . THR A 1 92 ? 39.188 -9.883 -36.031 1 31.25 92 THR A O 1
ATOM 746 N N . GLY A 1 93 ? 39.625 -11.516 -34.969 1 28.53 93 GLY A N 1
ATOM 747 C CA . GLY A 1 93 ? 40.969 -11.727 -35.5 1 28.53 93 GLY A CA 1
ATOM 748 C C . GLY A 1 93 ? 41 -12.5 -36.781 1 28.53 93 GLY A C 1
ATOM 749 O O . GLY A 1 93 ? 42.062 -12.781 -37.344 1 28.53 93 GLY A O 1
ATOM 750 N N . LEU A 1 94 ? 40.062 -12.312 -37.75 1 25.67 94 LEU A N 1
ATOM 751 C CA . LEU A 1 94 ? 40.688 -12.805 -38.969 1 25.67 94 LEU A CA 1
ATOM 752 C C . LEU A 1 94 ? 41.656 -11.773 -39.531 1 25.67 94 LEU A C 1
ATOM 754 O O . LEU A 1 94 ? 41.375 -10.57 -39.5 1 25.67 94 LEU A O 1
ATOM 758 N N . MET B 1 1 ? 14.695 0.515 -10.617 1 58.25 1 MET B N 1
ATOM 759 C CA . MET B 1 1 ? 13.492 0.974 -11.305 1 58.25 1 MET B CA 1
ATOM 760 C C . MET B 1 1 ? 12.242 0.323 -10.711 1 58.25 1 MET B C 1
ATOM 762 O O . MET B 1 1 ? 12.219 -0.887 -10.484 1 58.25 1 MET B O 1
ATOM 766 N N . TRP B 1 2 ? 11.422 1.093 -10.07 1 76 2 TRP B N 1
ATOM 767 C CA . TRP B 1 2 ? 10.164 0.61 -9.516 1 76 2 TRP B CA 1
ATOM 768 C C . TRP B 1 2 ? 9.141 0.35 -10.617 1 76 2 TRP B C 1
ATOM 770 O O . TRP B 1 2 ? 8.641 1.288 -11.234 1 76 2 TRP B O 1
ATOM 780 N N . SER B 1 3 ? 9.016 -0.917 -11.055 1 88.44 3 SER B N 1
ATOM 781 C CA . SER B 1 3 ? 8.086 -1.313 -12.109 1 88.44 3 SER B CA 1
ATOM 782 C C . SER B 1 3 ? 7.148 -2.416 -11.641 1 88.44 3 SER B C 1
ATOM 784 O O . SER B 1 3 ? 7.504 -3.211 -10.766 1 88.44 3 SER B O 1
ATOM 786 N N . TRP B 1 4 ? 5.961 -2.336 -12.219 1 95.69 4 TRP B N 1
ATOM 787 C CA . TRP B 1 4 ? 4.988 -3.393 -11.945 1 95.69 4 TRP B CA 1
ATOM 788 C C . TRP B 1 4 ? 5.418 -4.703 -12.594 1 95.69 4 TRP B C 1
ATOM 790 O O . TRP B 1 4 ? 5.902 -4.715 -13.727 1 95.69 4 TRP B O 1
ATOM 800 N N . ARG B 1 5 ? 5.32 -5.785 -11.852 1 96 5 ARG B N 1
ATOM 801 C CA . ARG B 1 5 ? 5.641 -7.141 -12.289 1 96 5 ARG B CA 1
ATOM 802 C C . ARG B 1 5 ? 4.41 -8.039 -12.219 1 96 5 ARG B C 1
ATOM 804 O O . ARG B 1 5 ? 3.457 -7.746 -11.492 1 96 5 ARG B O 1
ATOM 811 N N . ILE B 1 6 ? 4.422 -9.188 -12.977 1 95.88 6 ILE B N 1
ATOM 812 C CA . ILE B 1 6 ? 3.291 -10.109 -12.961 1 95.88 6 ILE B CA 1
ATOM 813 C C . ILE B 1 6 ? 3.191 -10.773 -11.586 1 95.88 6 ILE B C 1
ATOM 815 O O . ILE B 1 6 ? 4.203 -11.188 -11.016 1 95.88 6 ILE B O 1
ATOM 819 N N . MET B 1 7 ? 1.998 -10.922 -11.094 1 97.81 7 MET B N 1
ATOM 820 C CA . MET B 1 7 ? 1.761 -11.398 -9.734 1 97.81 7 MET B CA 1
ATOM 821 C C . MET B 1 7 ? 2.24 -12.836 -9.57 1 97.81 7 MET B C 1
ATOM 823 O O . MET B 1 7 ? 2.666 -13.234 -8.484 1 97.81 7 MET B O 1
ATOM 827 N N . ASP B 1 8 ? 2.184 -13.617 -10.641 1 96.38 8 ASP B N 1
ATOM 828 C CA . ASP B 1 8 ? 2.559 -15.031 -10.57 1 96.38 8 ASP B CA 1
ATOM 829 C C . ASP B 1 8 ? 3.984 -15.195 -10.055 1 96.38 8 ASP B C 1
ATOM 831 O O . ASP B 1 8 ? 4.332 -16.234 -9.508 1 96.38 8 ASP B O 1
ATOM 835 N N . ARG B 1 9 ? 4.781 -14.102 -10.133 1 96.31 9 ARG B N 1
ATOM 836 C CA . ARG B 1 9 ? 6.188 -14.164 -9.742 1 96.31 9 ARG B CA 1
ATOM 837 C C . ARG B 1 9 ? 6.438 -13.375 -8.469 1 96.31 9 ARG B C 1
ATOM 839 O O . ARG B 1 9 ? 7.586 -13.102 -8.109 1 96.31 9 ARG B O 1
ATOM 846 N N . ALA B 1 10 ? 5.391 -13.086 -7.824 1 97.75 10 ALA B N 1
ATOM 847 C CA . ALA B 1 10 ? 5.539 -12.312 -6.598 1 97.75 10 ALA B CA 1
ATOM 848 C C . ALA B 1 10 ? 6.285 -13.109 -5.531 1 97.75 10 ALA B C 1
ATOM 850 O O . ALA B 1 10 ? 6.078 -14.32 -5.398 1 97.75 10 ALA B O 1
ATOM 851 N N . PRO B 1 11 ? 7.195 -12.414 -4.746 1 97.38 11 PRO B N 1
ATOM 852 C CA . PRO B 1 11 ? 7.918 -13.125 -3.691 1 97.38 11 PRO B CA 1
ATOM 853 C C . PRO B 1 11 ? 6.988 -13.75 -2.654 1 97.38 11 PRO B C 1
ATOM 855 O O . PRO B 1 11 ? 5.992 -13.133 -2.264 1 97.38 11 PRO B O 1
ATOM 858 N N . ARG B 1 12 ? 7.277 -14.914 -2.293 1 96.19 12 ARG B N 1
ATOM 859 C CA . ARG B 1 12 ? 6.516 -15.617 -1.261 1 96.19 12 ARG B CA 1
ATOM 860 C C . ARG B 1 12 ? 7.383 -15.891 -0.036 1 96.19 12 ARG B C 1
ATOM 862 O O . ARG B 1 12 ? 7.203 -16.906 0.641 1 96.19 12 ARG B O 1
ATOM 869 N N . ASP B 1 13 ? 8.398 -14.992 0.113 1 96.19 13 ASP B N 1
ATOM 870 C CA . ASP B 1 13 ? 9.359 -15.156 1.2 1 96.19 13 ASP B CA 1
ATOM 871 C C . ASP B 1 13 ? 8.953 -14.336 2.422 1 96.19 13 ASP B C 1
ATOM 873 O O . ASP B 1 13 ? 9.711 -14.227 3.387 1 96.19 13 ASP B O 1
ATOM 877 N N . GLY B 1 14 ? 7.836 -13.703 2.371 1 95.5 14 GLY B N 1
ATOM 878 C CA . GLY B 1 14 ? 7.324 -13 3.539 1 95.5 14 GLY B CA 1
ATOM 879 C C . GLY B 1 14 ? 7.578 -11.508 3.498 1 95.5 14 GLY B C 1
ATOM 880 O O . GLY B 1 14 ? 7.152 -10.773 4.395 1 95.5 14 GLY B O 1
ATOM 881 N N . ARG B 1 15 ? 8.227 -11.023 2.496 1 96.75 15 ARG B N 1
ATOM 882 C CA . ARG B 1 15 ? 8.469 -9.586 2.418 1 96.75 15 ARG B CA 1
ATOM 883 C C . ARG B 1 15 ? 7.207 -8.836 1.99 1 96.75 15 ARG B C 1
ATOM 885 O O . ARG B 1 15 ? 6.336 -9.414 1.334 1 96.75 15 ARG B O 1
ATOM 892 N N . TRP B 1 16 ? 7.141 -7.598 2.352 1 97.06 16 TRP B N 1
ATOM 893 C CA . TRP B 1 16 ? 6.016 -6.754 1.95 1 97.06 16 TRP B CA 1
ATOM 894 C C . TRP B 1 16 ? 6.176 -6.289 0.506 1 97.06 16 TRP B C 1
ATOM 896 O O . TRP B 1 16 ? 7.277 -5.941 0.076 1 97.06 16 TRP B O 1
ATOM 906 N N . ILE B 1 17 ? 5.141 -6.242 -0.285 1 97.88 17 ILE B N 1
ATOM 907 C CA . ILE B 1 17 ? 5.074 -5.762 -1.662 1 97.88 17 ILE B CA 1
ATOM 908 C C . ILE B 1 17 ? 3.826 -4.902 -1.848 1 97.88 17 ILE B C 1
ATOM 910 O O . ILE B 1 17 ? 2.928 -4.91 -1.002 1 97.88 17 ILE B O 1
ATOM 914 N N . ILE B 1 18 ? 3.797 -4.098 -2.816 1 98 18 ILE B N 1
ATOM 915 C CA . ILE B 1 18 ? 2.594 -3.406 -3.266 1 98 18 ILE B CA 1
ATOM 916 C C . ILE B 1 18 ? 1.925 -4.207 -4.379 1 98 18 ILE B C 1
ATOM 918 O O . ILE B 1 18 ? 2.594 -4.668 -5.309 1 98 18 ILE B O 1
ATOM 922 N N . ALA B 1 19 ? 0.653 -4.43 -4.285 1 98.44 19 ALA B N 1
ATOM 923 C CA . ALA B 1 19 ? -0.068 -5.234 -5.27 1 98.44 19 ALA B CA 1
ATOM 924 C C . ALA B 1 19 ? -1.307 -4.5 -5.773 1 98.44 19 ALA B C 1
ATOM 926 O O . ALA B 1 19 ? -1.931 -3.738 -5.031 1 98.44 19 ALA B O 1
ATOM 927 N N . ILE B 1 20 ? -1.646 -4.746 -7.055 1 98.25 20 ILE B N 1
ATOM 928 C CA . ILE B 1 20 ? -2.861 -4.207 -7.652 1 98.25 20 ILE B CA 1
ATOM 929 C C . ILE B 1 20 ? -3.57 -5.301 -8.453 1 98.25 20 ILE B C 1
ATOM 931 O O . ILE B 1 20 ? -2.955 -6.301 -8.828 1 98.25 20 ILE B O 1
ATOM 935 N N . ASN B 1 21 ? -4.844 -5.188 -8.594 1 97.56 21 ASN B N 1
ATOM 936 C CA . ASN B 1 21 ? -5.617 -5.879 -9.617 1 97.56 21 ASN B CA 1
ATOM 937 C C . ASN B 1 21 ? -5.984 -4.945 -10.766 1 97.56 21 ASN B C 1
ATOM 939 O O . ASN B 1 21 ? -6.762 -4.008 -10.578 1 97.56 21 ASN B O 1
ATOM 943 N N . ARG B 1 22 ? -5.457 -5.195 -11.938 1 94.31 22 ARG B N 1
ATOM 944 C CA . ARG B 1 22 ? -5.664 -4.312 -13.078 1 94.31 22 ARG B CA 1
ATOM 945 C C . ARG B 1 22 ? -7.141 -4.238 -13.453 1 94.31 22 ARG B C 1
ATOM 947 O O . ARG B 1 22 ? -7.586 -3.266 -14.062 1 94.31 22 ARG B O 1
ATOM 954 N N . ARG B 1 23 ? -7.844 -5.211 -13.141 1 93.81 23 ARG B N 1
ATOM 955 C CA . ARG B 1 23 ? -9.25 -5.297 -13.523 1 93.81 23 ARG B CA 1
ATOM 956 C C . ARG B 1 23 ? -10.148 -4.684 -12.461 1 93.81 23 ARG B C 1
ATOM 958 O O . ARG B 1 23 ? -11.344 -4.48 -12.695 1 93.81 23 ARG B O 1
ATOM 965 N N . GLU B 1 24 ? -9.641 -4.441 -11.336 1 94.5 24 GLU B N 1
ATOM 966 C CA . GLU B 1 24 ? -10.352 -3.834 -10.211 1 94.5 24 GLU B CA 1
ATOM 967 C C . GLU B 1 24 ? -9.547 -2.682 -9.617 1 94.5 24 GLU B C 1
ATOM 969 O O . GLU B 1 24 ? -8.828 -2.865 -8.633 1 94.5 24 GLU B O 1
ATOM 974 N N . PRO B 1 25 ? -9.711 -1.517 -10.078 1 89.88 25 PRO B N 1
ATOM 975 C CA . PRO B 1 25 ? -8.867 -0.375 -9.727 1 89.88 25 PRO B CA 1
ATOM 976 C C . PRO B 1 25 ? -8.852 -0.095 -8.219 1 89.88 25 PRO B C 1
ATOM 978 O O . PRO B 1 25 ? -7.91 0.508 -7.707 1 89.88 25 PRO B O 1
ATOM 981 N N . ASP B 1 26 ? -9.844 -0.524 -7.492 1 91.81 26 ASP B N 1
ATOM 982 C CA . ASP B 1 26 ? -9.898 -0.258 -6.059 1 91.81 26 ASP B CA 1
ATOM 983 C C . ASP B 1 26 ? -9.141 -1.326 -5.27 1 91.81 26 ASP B C 1
ATOM 985 O O . ASP B 1 26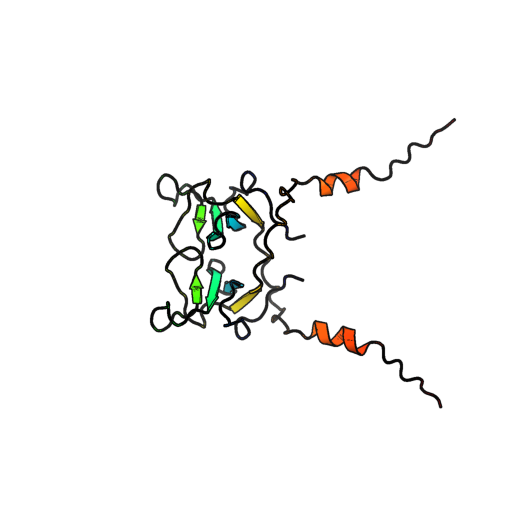 ? -8.945 -1.19 -4.059 1 91.81 26 ASP B O 1
ATOM 989 N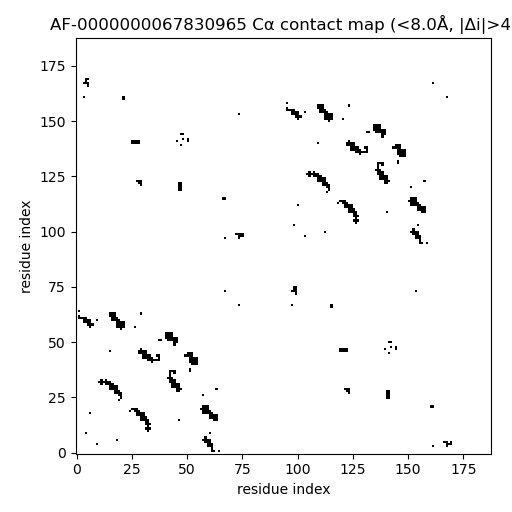 N . ARG B 1 27 ? -8.727 -2.35 -5.973 1 96.31 27 ARG B N 1
ATOM 990 C CA . ARG B 1 27 ? -7.973 -3.402 -5.297 1 96.31 27 ARG B CA 1
ATOM 991 C C . ARG B 1 27 ? -6.473 -3.123 -5.359 1 96.31 27 ARG B C 1
ATOM 993 O O . ARG B 1 27 ? -5.797 -3.529 -6.305 1 96.31 27 ARG B O 1
ATOM 1000 N N . ARG B 1 28 ? -6.008 -2.447 -4.449 1 97.62 28 ARG B N 1
ATOM 1001 C CA . ARG B 1 28 ? -4.609 -2.113 -4.195 1 97.62 28 ARG B CA 1
ATOM 1002 C C . ARG B 1 28 ? -4.262 -2.305 -2.725 1 97.62 28 ARG B C 1
ATOM 1004 O O . ARG B 1 28 ? -5.078 -2.027 -1.846 1 97.62 28 ARG B O 1
ATOM 1011 N N . ALA B 1 29 ? -3.082 -2.844 -2.486 1 98.19 29 ALA B N 1
ATOM 1012 C CA . ALA B 1 29 ? -2.766 -3.174 -1.098 1 98.19 29 ALA B CA 1
ATOM 1013 C C . ALA B 1 29 ? -1.265 -3.363 -0.906 1 98.19 29 ALA B C 1
ATOM 1015 O O . ALA B 1 29 ? -0.531 -3.578 -1.874 1 98.19 29 ALA B O 1
ATOM 1016 N N . VAL B 1 30 ? -0.853 -3.129 0.278 1 98.31 30 VAL B N 1
ATOM 1017 C CA . VAL B 1 30 ? 0.433 -3.643 0.74 1 98.31 30 VAL B CA 1
ATOM 1018 C C . VAL B 1 30 ? 0.244 -5.02 1.367 1 98.31 30 VAL B C 1
ATOM 1020 O O . VAL B 1 30 ? -0.479 -5.168 2.355 1 98.31 30 VAL B O 1
ATOM 1023 N N . ILE B 1 31 ? 0.912 -6.031 0.766 1 97.44 31 ILE B N 1
ATOM 1024 C CA . ILE B 1 31 ? 0.644 -7.402 1.191 1 97.44 31 ILE B CA 1
ATOM 1025 C C . ILE B 1 31 ? 1.958 -8.164 1.325 1 97.44 31 ILE B C 1
ATOM 1027 O O . ILE B 1 31 ? 3.002 -7.711 0.855 1 97.44 31 ILE B O 1
ATOM 1031 N N . ARG B 1 32 ? 1.874 -9.258 1.979 1 97.25 32 ARG B N 1
ATOM 1032 C CA . ARG B 1 32 ? 2.953 -10.242 1.997 1 97.25 32 ARG B CA 1
ATOM 1033 C C . ARG B 1 32 ? 2.4 -11.664 2.051 1 97.25 32 ARG B C 1
ATOM 1035 O O . ARG B 1 32 ? 1.259 -11.875 2.465 1 97.25 32 ARG B O 1
ATOM 1042 N N . TRP B 1 33 ? 3.186 -12.602 1.583 1 96.31 33 TRP B N 1
ATOM 1043 C CA . TRP B 1 33 ? 2.797 -14.008 1.619 1 96.31 33 TRP B CA 1
ATOM 1044 C C . TRP B 1 33 ? 2.914 -14.57 3.033 1 96.31 33 TRP B C 1
ATOM 1046 O O . TRP B 1 33 ? 3.98 -14.492 3.648 1 96.31 33 TRP B O 1
ATOM 1056 N N . ASP B 1 34 ? 1.852 -14.961 3.646 1 93.31 34 ASP B N 1
ATOM 1057 C CA . ASP B 1 34 ? 1.802 -15.602 4.953 1 93.31 34 ASP B CA 1
ATOM 1058 C C . ASP B 1 34 ? 0.702 -16.656 5.004 1 93.31 34 ASP B C 1
ATOM 1060 O O . ASP B 1 34 ? -0.384 -16.406 5.531 1 93.31 34 ASP B O 1
ATOM 1064 N N . PRO B 1 35 ? 0.976 -17.875 4.562 1 83.69 35 PRO B N 1
ATOM 1065 C CA . PRO B 1 35 ? -0.066 -18.906 4.531 1 83.69 35 PRO B CA 1
ATOM 1066 C C . PRO B 1 35 ? -0.413 -19.438 5.918 1 83.69 35 PRO B C 1
ATOM 1068 O O . PRO B 1 35 ? -1.433 -20.125 6.086 1 83.69 35 PRO B O 1
ATOM 1071 N N . ARG B 1 36 ? 0.433 -19.203 6.914 1 82.5 36 ARG B N 1
ATOM 1072 C CA . ARG B 1 36 ? 0.177 -19.703 8.258 1 82.5 36 ARG B CA 1
ATOM 1073 C C . ARG B 1 36 ? -0.891 -18.875 8.961 1 82.5 36 ARG B C 1
ATOM 1075 O O . ARG B 1 36 ? -1.62 -19.375 9.82 1 82.5 36 ARG B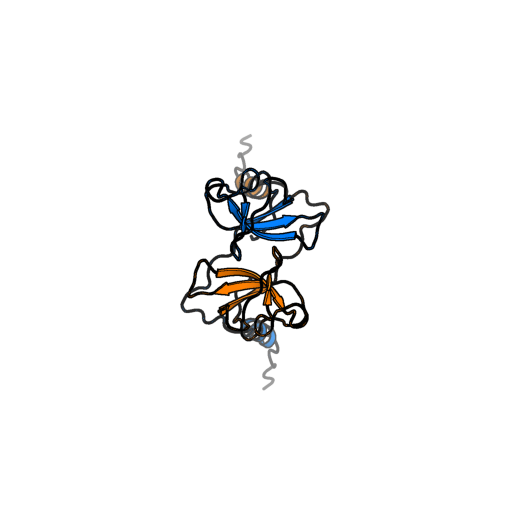 O 1
ATOM 1082 N N . ASN B 1 37 ? -0.888 -17.562 8.672 1 71.94 37 ASN B N 1
ATOM 1083 C CA . ASN B 1 37 ? -1.775 -16.641 9.375 1 71.94 37 ASN B CA 1
ATOM 1084 C C . ASN B 1 37 ? -3.082 -16.438 8.609 1 71.94 37 ASN B C 1
ATOM 1086 O O . ASN B 1 37 ? -3.965 -15.711 9.078 1 71.94 37 ASN B O 1
ATOM 1090 N N . SER B 1 38 ? -3.148 -16.891 7.445 1 64.62 38 SER B N 1
ATOM 1091 C CA . SER B 1 38 ? -4.32 -16.656 6.609 1 64.62 38 SER B CA 1
ATOM 1092 C C . SER B 1 38 ? -5.324 -17.797 6.738 1 64.62 38 SER B C 1
ATOM 1094 O O . SER B 1 38 ? -4.961 -18.906 7.117 1 64.62 38 SER B O 1
ATOM 1096 N N . SER B 1 39 ? -6.613 -17.266 6.859 1 68.25 39 SER B N 1
ATOM 1097 C CA . SER B 1 39 ? -7.594 -18.328 6.645 1 68.25 39 SER B CA 1
ATOM 1098 C C . SER B 1 39 ? -7.23 -19.172 5.434 1 68.25 39 SER B C 1
ATOM 1100 O O . SER B 1 39 ? -6.469 -18.734 4.57 1 68.25 39 SER B O 1
ATOM 1102 N N . ASP B 1 40 ? -7.871 -20.344 5.535 1 68.88 40 ASP B N 1
ATOM 1103 C CA . ASP B 1 40 ? -7.707 -21.281 4.418 1 68.88 40 ASP B CA 1
ATOM 1104 C C . ASP B 1 40 ? -8.141 -20.625 3.102 1 68.88 40 ASP B C 1
ATOM 1106 O O . ASP B 1 40 ? -9.227 -20.047 3.016 1 68.88 40 ASP B O 1
ATOM 1110 N N . SER B 1 41 ? -7.25 -20.109 2.213 1 87.06 41 SER B N 1
ATOM 1111 C CA . SER B 1 41 ? -7.531 -19.688 0.843 1 87.06 41 SER B CA 1
ATOM 1112 C C . SER B 1 41 ? -7.227 -18.219 0.646 1 87.06 41 SER B C 1
ATOM 1114 O O . SER B 1 41 ? -7.645 -17.609 -0.349 1 87.06 41 SER B O 1
ATOM 1116 N N . GLU B 1 42 ? -6.52 -17.641 1.794 1 93.69 42 GLU B N 1
ATOM 1117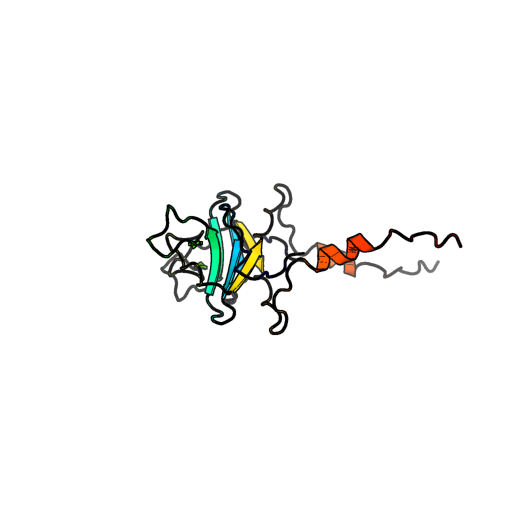 C CA . GLU B 1 42 ? -6.129 -16.25 1.64 1 93.69 42 GLU B CA 1
ATOM 1118 C C . GLU B 1 42 ? -4.668 -16.031 2.031 1 93.69 42 GLU B C 1
ATOM 1120 O O . GLU B 1 42 ? -4.379 -15.391 3.043 1 93.69 42 GLU B O 1
ATOM 1125 N N . PRO B 1 43 ? -3.773 -16.516 1.362 1 95.56 43 PRO B N 1
ATOM 1126 C CA . PRO B 1 43 ? -2.359 -16.531 1.744 1 95.56 43 PRO B CA 1
ATOM 1127 C C . PRO B 1 43 ? -1.736 -15.133 1.731 1 95.56 43 PRO B C 1
ATOM 1129 O O . PRO B 1 43 ? -0.663 -14.93 2.303 1 95.56 43 PRO B O 1
ATOM 1132 N N . TRP B 1 44 ? -2.289 -14.195 1.006 1 96.56 44 TRP B N 1
ATOM 1133 C CA . TRP B 1 44 ? -1.784 -12.828 1.043 1 96.56 44 TRP B CA 1
ATOM 1134 C C . TRP B 1 44 ? -2.328 -12.078 2.256 1 96.56 44 TRP B C 1
ATOM 1136 O O . TRP B 1 44 ? -3.535 -11.844 2.357 1 96.56 44 TRP B O 1
ATOM 1146 N N . ARG B 1 45 ? -1.492 -11.664 3.139 1 95.31 45 ARG B N 1
ATOM 1147 C CA . ARG B 1 45 ? -1.851 -10.867 4.309 1 95.31 45 ARG B CA 1
ATOM 1148 C C . ARG B 1 45 ? -1.729 -9.375 4.016 1 95.31 45 ARG B C 1
ATOM 1150 O O . ARG B 1 45 ? -0.759 -8.938 3.393 1 95.31 45 ARG B O 1
ATOM 1157 N N . VAL B 1 46 ? -2.678 -8.641 4.48 1 95.5 46 VAL B N 1
ATOM 1158 C CA . VAL B 1 46 ? -2.666 -7.191 4.32 1 95.5 46 VAL B CA 1
ATOM 1159 C C . VAL B 1 46 ? -1.949 -6.547 5.504 1 95.5 46 VAL B C 1
ATOM 1161 O O . VAL B 1 46 ? -2.156 -6.945 6.652 1 95.5 46 VAL B O 1
ATOM 1164 N N . ALA B 1 47 ? -1.155 -5.555 5.254 1 96.06 47 ALA B N 1
ATOM 1165 C CA . ALA B 1 47 ? -0.313 -4.938 6.273 1 96.06 47 ALA B CA 1
ATOM 1166 C C . ALA B 1 47 ? -1.155 -4.168 7.285 1 96.06 47 ALA B C 1
ATOM 1168 O O . ALA B 1 47 ? -0.845 -4.156 8.477 1 96.06 47 ALA B O 1
ATOM 1169 N N . SER B 1 48 ? -2.223 -3.584 6.828 1 93.31 48 SER B N 1
ATOM 1170 C CA . SER B 1 48 ? -2.9 -2.559 7.617 1 93.31 48 SER B CA 1
ATOM 1171 C C . SER B 1 48 ? -4.055 -3.15 8.422 1 93.31 48 SER B C 1
ATOM 1173 O O . SER B 1 48 ? -4.648 -2.467 9.258 1 93.31 48 SER B O 1
ATOM 1175 N N . CYS B 1 49 ? -4.473 -4.328 8.219 1 90 49 CYS B N 1
ATOM 1176 C CA . CYS B 1 49 ? -5.598 -4.953 8.906 1 90 49 CYS B CA 1
ATOM 1177 C C . CYS B 1 49 ? -5.473 -6.473 8.883 1 90 49 CYS B C 1
ATOM 1179 O O . CYS B 1 49 ? -4.551 -7.016 8.273 1 90 49 CYS B O 1
ATOM 1181 N N . ASP B 1 50 ? -6.367 -7.059 9.641 1 88.56 50 ASP B N 1
ATOM 1182 C CA . ASP B 1 50 ? -6.359 -8.516 9.688 1 88.56 50 ASP B CA 1
ATOM 1183 C C . ASP B 1 50 ? -7.148 -9.102 8.516 1 88.56 50 ASP B C 1
ATOM 1185 O O . ASP B 1 50 ? -8.133 -9.812 8.719 1 88.56 50 ASP B O 1
ATOM 1189 N N . HIS B 1 51 ? -6.91 -8.539 7.367 1 90.06 51 HIS B N 1
ATOM 1190 C CA . HIS B 1 51 ? -7.531 -9.008 6.133 1 90.06 51 HIS B CA 1
ATOM 1191 C C . HIS B 1 51 ? -6.523 -9.727 5.246 1 90.06 51 HIS B C 1
ATOM 1193 O O . HIS B 1 51 ? -5.32 -9.461 5.32 1 90.06 51 HIS B O 1
ATOM 1199 N N . GLY B 1 52 ? -7.004 -10.695 4.52 1 93.25 52 GLY B N 1
ATOM 1200 C CA . GLY B 1 52 ? -6.195 -11.406 3.547 1 93.25 52 GLY B CA 1
ATOM 1201 C C . GLY B 1 52 ? -6.859 -11.516 2.186 1 93.25 52 GLY B C 1
ATOM 1202 O O . GLY B 1 52 ? -8.031 -11.164 2.029 1 93.25 52 GLY B O 1
ATOM 1203 N N . TYR B 1 53 ? -6.094 -11.914 1.25 1 95.56 53 TYR B N 1
ATOM 1204 C CA . TYR B 1 53 ? -6.582 -12.133 -0.108 1 95.56 53 TYR B CA 1
ATOM 1205 C C . TYR B 1 53 ? -6.188 -13.516 -0.614 1 95.56 53 TYR B C 1
ATOM 1207 O O . TYR B 1 53 ? -5.156 -14.062 -0.21 1 95.56 53 TYR B O 1
ATOM 1215 N N . ALA B 1 54 ? -7.098 -14.023 -1.493 1 95.88 54 ALA B N 1
ATOM 1216 C CA . ALA B 1 54 ? -6.75 -15.25 -2.211 1 95.88 54 ALA B CA 1
ATOM 1217 C C . ALA B 1 54 ? -5.516 -15.039 -3.086 1 95.88 54 ALA B C 1
ATOM 1219 O O . ALA B 1 54 ? -5.145 -13.898 -3.385 1 95.88 54 ALA B O 1
ATOM 1220 N N . SER B 1 55 ? -4.832 -16.172 -3.455 1 94.81 55 SER B N 1
ATOM 1221 C CA . SER B 1 55 ? -3.59 -16.125 -4.219 1 94.81 55 SER B CA 1
ATOM 1222 C C . SER B 1 55 ? -3.791 -15.438 -5.566 1 94.81 55 SER B C 1
ATOM 1224 O O . SER B 1 55 ? -2.859 -14.844 -6.113 1 94.81 55 SER B O 1
ATOM 1226 N N . ASP B 1 56 ? -5.008 -15.438 -6.102 1 95.88 56 ASP B N 1
ATOM 1227 C CA . ASP B 1 56 ? -5.277 -14.922 -7.438 1 95.88 56 ASP B CA 1
ATOM 1228 C C . ASP B 1 56 ? -5.984 -13.57 -7.375 1 95.88 56 ASP B C 1
ATOM 1230 O O . ASP B 1 56 ? -6.559 -13.117 -8.367 1 95.88 56 ASP B O 1
ATOM 1234 N N . ALA B 1 57 ? -5.91 -12.914 -6.285 1 96.94 57 ALA B N 1
ATOM 1235 C CA . ALA B 1 57 ? -6.668 -11.68 -6.062 1 96.94 57 ALA B CA 1
ATOM 1236 C C . ALA B 1 57 ? -6.016 -10.5 -6.77 1 96.94 57 ALA B C 1
ATOM 1238 O O . ALA B 1 57 ? -6.652 -9.461 -6.969 1 96.94 57 ALA B O 1
ATOM 1239 N N . PHE B 1 58 ? -4.754 -10.633 -7.137 1 97.88 58 PHE B N 1
ATOM 1240 C CA . PHE B 1 58 ? -4.012 -9.531 -7.742 1 97.88 58 PHE B CA 1
ATOM 1241 C C . PHE B 1 58 ? -3.396 -9.961 -9.07 1 97.88 58 PHE B C 1
ATOM 1243 O O . PHE B 1 58 ? -3.197 -11.156 -9.305 1 97.88 58 PHE B O 1
ATOM 1250 N N . THR B 1 59 ? -3.139 -8.945 -9.906 1 97.75 59 THR B N 1
ATOM 1251 C CA . THR B 1 59 ? -2.576 -9.234 -11.227 1 97.75 59 THR B CA 1
ATOM 1252 C C . THR B 1 59 ? -1.123 -8.773 -11.305 1 97.75 59 THR B C 1
ATOM 1254 O O . THR B 1 59 ? -0.327 -9.344 -12.047 1 97.75 59 THR B O 1
ATOM 1257 N N . ASP B 1 60 ? -0.783 -7.73 -10.57 1 97.44 60 ASP B N 1
ATOM 1258 C CA . ASP B 1 60 ? 0.548 -7.133 -10.641 1 97.44 60 ASP B CA 1
ATOM 1259 C C . ASP B 1 60 ? 1.083 -6.816 -9.25 1 97.44 60 ASP B C 1
ATOM 1261 O O . ASP B 1 60 ? 0.309 -6.566 -8.328 1 97.44 60 ASP B O 1
ATOM 1265 N N . TRP B 1 61 ? 2.406 -6.82 -9.133 1 97.81 61 TRP B N 1
ATOM 1266 C CA . TRP B 1 61 ? 3.057 -6.41 -7.891 1 97.81 61 TRP B CA 1
ATOM 1267 C C . TRP B 1 61 ? 4.316 -5.598 -8.18 1 97.81 61 TRP B C 1
ATOM 1269 O O . TRP B 1 61 ? 4.797 -5.57 -9.312 1 97.81 61 TRP B O 1
ATOM 1279 N N . MET B 1 62 ? 4.801 -4.852 -7.203 1 97.25 62 MET B N 1
ATOM 1280 C CA . MET B 1 62 ? 6.113 -4.215 -7.211 1 97.25 62 MET B CA 1
ATOM 1281 C C . MET B 1 62 ? 6.734 -4.227 -5.816 1 97.25 62 MET B C 1
ATOM 1283 O O . MET B 1 62 ? 6.023 -4.352 -4.82 1 97.25 62 MET B O 1
ATOM 1287 N N . PRO B 1 63 ? 8.086 -4.223 -5.77 1 96.81 63 PRO B N 1
ATOM 1288 C CA . PRO B 1 63 ? 8.711 -4.168 -4.445 1 96.81 63 PRO B CA 1
ATOM 1289 C C . PRO B 1 63 ? 8.234 -2.973 -3.619 1 96.81 63 PRO B C 1
ATOM 1291 O O . PRO B 1 63 ? 7.98 -1.899 -4.168 1 96.81 63 PRO B O 1
ATOM 1294 N N . PHE B 1 64 ? 8.094 -3.199 -2.326 1 96.44 64 PHE B N 1
ATOM 1295 C CA . PHE B 1 64 ? 7.836 -2.066 -1.443 1 96.44 64 PHE B CA 1
ATOM 1296 C C . PHE B 1 64 ? 9.016 -1.1 -1.452 1 96.44 64 PHE B C 1
ATOM 1298 O O . PHE B 1 64 ? 10.172 -1.523 -1.44 1 96.44 64 PHE B O 1
ATOM 1305 N N . PRO B 1 65 ? 8.773 0.162 -1.519 1 94.75 65 PRO B N 1
ATOM 1306 C CA . PRO B 1 65 ? 9.867 1.128 -1.554 1 94.75 65 PRO B CA 1
ATOM 1307 C C . PRO B 1 65 ? 10.789 1.02 -0.339 1 94.75 65 PRO B C 1
ATOM 1309 O O . PRO B 1 65 ? 10.352 0.598 0.734 1 94.75 65 PRO B O 1
ATOM 1312 N N . PRO B 1 66 ? 12.055 1.354 -0.521 1 91.88 66 PRO B N 1
ATOM 1313 C CA . PRO B 1 66 ? 12.945 1.418 0.639 1 91.88 66 PRO B CA 1
ATOM 1314 C C . PRO B 1 66 ? 12.492 2.445 1.674 1 91.88 66 PRO B C 1
ATOM 1316 O O . PRO B 1 66 ? 11.883 3.457 1.32 1 91.88 66 PRO B O 1
ATOM 1319 N N . TRP B 1 67 ? 12.789 2.213 2.914 1 92.06 67 TRP B N 1
ATOM 1320 C CA . TRP B 1 67 ? 12.469 3.143 3.992 1 92.06 67 TRP B CA 1
ATOM 1321 C C . TRP B 1 67 ? 13.219 4.457 3.824 1 92.06 67 TRP B C 1
ATOM 1323 O O . TRP B 1 67 ? 14.312 4.484 3.246 1 92.06 67 TRP B O 1
ATOM 1333 N N . PRO B 1 68 ? 12.586 5.535 4.348 1 89 68 PRO B N 1
ATOM 1334 C CA . PRO B 1 68 ? 13.273 6.824 4.266 1 89 68 PRO B CA 1
ATOM 1335 C C . PRO B 1 68 ? 14.609 6.824 5.004 1 89 68 PRO B C 1
ATOM 1337 O O . PRO B 1 68 ? 14.766 6.129 6.012 1 89 68 PRO B O 1
ATOM 1340 N N . ALA B 1 69 ? 15.617 7.434 4.465 1 78.19 69 ALA B N 1
ATOM 1341 C CA . ALA B 1 69 ? 16.906 7.59 5.145 1 78.19 69 ALA B CA 1
ATOM 1342 C C . ALA B 1 69 ? 16.734 8.352 6.457 1 78.19 69 ALA B C 1
ATOM 1344 O O . ALA B 1 69 ? 15.859 9.211 6.582 1 78.19 69 ALA B O 1
ATOM 1345 N N . GLN B 1 70 ? 17 7.746 7.703 1 67.88 70 GLN B N 1
ATOM 1346 C CA . GLN B 1 70 ? 16.875 8.359 9.023 1 67.88 70 GLN B CA 1
ATOM 1347 C C . GLN B 1 70 ? 17.062 9.867 8.945 1 67.88 70 GLN B C 1
ATOM 1349 O O . GLN B 1 70 ? 16.375 10.617 9.648 1 67.88 70 GLN B O 1
ATOM 1354 N N . GLY B 1 71 ? 18.156 10.305 8.578 1 56.38 71 GLY B N 1
ATOM 1355 C CA . GLY B 1 71 ? 18.516 11.711 8.641 1 56.38 71 GLY B CA 1
ATOM 1356 C C . GLY B 1 71 ? 17.734 12.578 7.676 1 56.38 71 GLY B C 1
ATOM 1357 O O . GLY B 1 71 ? 17.891 13.797 7.66 1 56.38 71 GLY B O 1
ATOM 1358 N N . GLU B 1 72 ? 17.219 11.969 6.762 1 53.06 72 GLU B N 1
ATOM 1359 C CA . GLU B 1 72 ? 16.625 12.781 5.695 1 53.06 72 GLU B CA 1
ATOM 1360 C C . GLU B 1 72 ? 15.219 13.242 6.055 1 53.06 72 GLU B C 1
ATOM 1362 O O . GLU B 1 72 ? 14.32 12.422 6.234 1 53.06 72 GLU B O 1
ATOM 1367 N N . HIS B 1 73 ? 15.172 14.039 7.113 1 50.62 73 HIS B N 1
ATOM 1368 C CA . HIS B 1 73 ? 13.883 14.711 7.152 1 50.62 73 HIS B CA 1
ATOM 1369 C C . HIS B 1 73 ? 13.352 14.969 5.746 1 50.62 73 HIS B C 1
ATOM 1371 O O . HIS B 1 73 ? 14.109 15.367 4.855 1 50.62 73 HIS B O 1
ATOM 1377 N N . ALA B 1 74 ? 12.531 14.234 5.285 1 47.91 74 ALA B N 1
ATOM 1378 C CA . ALA B 1 74 ? 11.953 14.469 3.963 1 47.91 74 ALA B CA 1
ATOM 1379 C C . ALA B 1 74 ? 11.961 15.953 3.613 1 47.91 74 ALA B C 1
ATOM 1381 O O . ALA B 1 74 ? 11.258 16.75 4.242 1 47.91 74 ALA B O 1
ATOM 1382 N N . ASP B 1 75 ? 13.102 16.594 3.379 1 39.34 75 ASP B N 1
ATOM 1383 C CA . ASP B 1 75 ? 13.086 17.953 2.844 1 39.34 75 ASP B CA 1
ATOM 1384 C C . ASP B 1 75 ? 12 18.125 1.787 1 39.34 75 ASP B C 1
ATOM 1386 O O . ASP B 1 75 ? 11.789 17.234 0.956 1 39.34 75 ASP B O 1
ATOM 1390 N N . ALA B 1 76 ? 10.984 18.891 2.057 1 38.94 76 ALA B N 1
ATOM 1391 C CA . ALA B 1 76 ? 10.078 19.391 1.026 1 38.94 76 ALA B CA 1
ATOM 1392 C C . ALA B 1 76 ? 10.75 19.406 -0.341 1 38.94 76 ALA B C 1
ATOM 1394 O O . ALA B 1 76 ? 11.977 19.312 -0.434 1 38.94 76 ALA B O 1
ATOM 1395 N N . GLY B 1 77 ? 10.141 19.938 -1.353 1 36.91 77 GLY B N 1
ATOM 1396 C CA . GLY B 1 77 ? 10.352 20.422 -2.709 1 36.91 77 GLY B CA 1
ATOM 1397 C C . GLY B 1 77 ? 11.688 21.109 -2.893 1 36.91 77 GLY B C 1
ATOM 1398 O O . GLY B 1 77 ? 11.867 21.875 -3.848 1 36.91 77 GLY B O 1
ATOM 1399 N N . GLN B 1 78 ? 12.5 21.172 -1.915 1 32.19 78 GLN B N 1
ATOM 1400 C CA . GLN B 1 78 ? 13.547 22.109 -2.305 1 32.19 78 GLN B CA 1
ATOM 1401 C C . GLN B 1 78 ? 14.336 21.578 -3.502 1 32.19 78 GLN B C 1
ATOM 1403 O O . GLN B 1 78 ? 15.242 22.266 -4 1 32.19 78 GLN B O 1
ATOM 1408 N N . SER B 1 79 ? 14.32 20.359 -3.742 1 37.88 79 SER B N 1
ATOM 1409 C CA . SER B 1 79 ? 15.219 20.062 -4.855 1 37.88 79 SER B CA 1
ATOM 1410 C C . SER B 1 79 ? 14.672 20.641 -6.164 1 37.88 79 SER B C 1
ATOM 1412 O O . SER B 1 79 ? 15.383 20.672 -7.172 1 37.88 79 SER B O 1
ATOM 1414 N N . GLU B 1 80 ? 13.375 20.828 -6.266 1 34.44 80 GLU B N 1
ATOM 1415 C CA . GLU B 1 80 ? 12.984 21.406 -7.547 1 34.44 80 GLU B CA 1
ATOM 1416 C C . GLU B 1 80 ? 13.414 22.859 -7.648 1 34.44 80 GLU B C 1
ATOM 1418 O O . GLU B 1 80 ? 13.281 23.484 -8.711 1 34.44 80 GLU B O 1
ATOM 1423 N N . ILE B 1 81 ? 13.664 23.578 -6.5 1 34.44 81 ILE B N 1
ATOM 1424 C CA . ILE B 1 81 ? 14.023 24.984 -6.68 1 34.44 81 ILE B CA 1
ATOM 1425 C C . ILE B 1 81 ? 15.422 25.078 -7.293 1 34.44 81 ILE B C 1
ATOM 1427 O O . ILE B 1 81 ? 15.812 26.141 -7.785 1 34.44 81 ILE B O 1
ATOM 1431 N N . GLN B 1 82 ? 16.297 24.156 -6.859 1 35.38 82 GLN B N 1
ATOM 1432 C CA . GLN B 1 82 ? 17.641 24.5 -7.316 1 35.38 82 GLN B CA 1
ATOM 1433 C C . GLN B 1 82 ? 17.719 24.484 -8.844 1 35.38 82 GLN B C 1
ATOM 1435 O O . GLN B 1 82 ? 18.656 25.016 -9.422 1 35.38 82 GLN B O 1
ATOM 1440 N N . ALA B 1 83 ? 16.969 23.688 -9.422 1 35.22 83 ALA B N 1
ATOM 1441 C CA . ALA B 1 83 ? 17.328 23.703 -10.844 1 35.22 83 ALA B CA 1
ATOM 1442 C C . ALA B 1 83 ? 16.922 25.016 -11.492 1 35.22 83 ALA B C 1
ATOM 1444 O O . ALA B 1 83 ? 17.266 25.281 -12.641 1 35.22 83 ALA B O 1
ATOM 1445 N N . ALA B 1 84 ? 15.922 25.672 -10.922 1 34.16 84 ALA B N 1
ATOM 1446 C CA . ALA B 1 84 ? 15.531 26.844 -11.711 1 34.16 84 ALA B CA 1
ATOM 1447 C C . ALA B 1 84 ? 16.594 27.938 -11.633 1 34.16 84 ALA B C 1
ATOM 1449 O O . ALA B 1 84 ? 16.672 28.781 -12.523 1 34.16 84 ALA B O 1
ATOM 1450 N N . LEU B 1 85 ? 17.156 28.094 -10.484 1 34.94 85 LEU B N 1
ATOM 1451 C CA . LEU B 1 85 ? 17.984 29.281 -10.398 1 34.94 85 LEU B CA 1
ATOM 1452 C C . LEU B 1 85 ? 19.266 29.109 -11.203 1 34.94 85 LEU B C 1
ATOM 1454 O O . LEU B 1 85 ? 20.203 29.906 -11.07 1 34.94 85 LEU B O 1
ATOM 1458 N N . GLY B 1 86 ? 19.312 28.109 -12.031 1 31.48 86 GLY B N 1
ATOM 1459 C CA . GLY B 1 86 ? 20.547 28.125 -12.781 1 31.48 86 GLY B CA 1
ATOM 1460 C C . GLY B 1 86 ? 20.891 29.484 -13.344 1 31.48 86 GLY B C 1
ATOM 1461 O O . GLY B 1 86 ? 21.75 30.188 -12.805 1 31.48 86 GLY B O 1
ATOM 1462 N N . GLY B 1 87 ? 20.859 29.672 -14.586 1 32.34 87 GLY B N 1
ATOM 1463 C CA . GLY B 1 87 ? 21.875 30.219 -15.492 1 32.34 87 GLY B CA 1
ATOM 1464 C C . GLY B 1 87 ? 21.797 31.719 -15.625 1 32.34 87 GLY B C 1
ATOM 1465 O O . GLY B 1 87 ? 22.344 32.281 -16.578 1 32.34 87 GLY B O 1
ATOM 1466 N N . GLU B 1 88 ? 20.844 32.438 -14.867 1 35.25 88 GLU B N 1
ATOM 1467 C CA . GLU B 1 88 ? 20.938 33.75 -15.453 1 35.25 88 GLU B CA 1
ATOM 1468 C C . GLU B 1 88 ? 22.281 34.406 -15.148 1 35.25 88 GLU B C 1
ATOM 1470 O O . GLU B 1 88 ? 22.641 34.594 -13.984 1 35.25 88 GLU B O 1
ATOM 1475 N N . THR B 1 89 ? 23.328 33.969 -15.82 1 37.47 89 THR B N 1
ATOM 1476 C CA . THR B 1 89 ? 24.656 34.594 -15.906 1 37.47 89 THR B CA 1
ATOM 1477 C C . THR B 1 89 ? 24.531 36.094 -16.094 1 37.47 89 THR B C 1
ATOM 1479 O O . THR B 1 89 ? 23.984 36.562 -17.109 1 37.47 89 THR B O 1
ATOM 1482 N N . VAL B 1 90 ? 24.125 36.844 -15.109 1 37.78 90 VAL B N 1
ATOM 1483 C CA . VAL B 1 90 ? 24.141 38.281 -15.156 1 37.78 90 VAL B CA 1
ATOM 1484 C C . VAL B 1 90 ? 25.469 38.781 -15.703 1 37.78 90 VAL B C 1
ATOM 1486 O O . VAL B 1 90 ? 26.531 38.344 -15.266 1 37.78 90 VAL B O 1
ATOM 1489 N N . PRO B 1 91 ? 25.5 39.094 -17.031 1 35.78 91 PRO B N 1
ATOM 1490 C CA . PRO B 1 91 ? 26.672 39.656 -17.672 1 35.78 91 PRO B CA 1
ATOM 1491 C C . PRO B 1 91 ? 27.25 40.844 -16.891 1 35.78 91 PRO B C 1
ATOM 1493 O O . PRO B 1 91 ? 26.484 41.656 -16.312 1 35.78 91 PRO B O 1
ATOM 1496 N N . THR B 1 92 ? 28.219 40.656 -16.031 1 32.88 92 THR B N 1
ATOM 1497 C CA . THR B 1 92 ? 29 41.656 -15.344 1 32.88 92 THR B CA 1
ATOM 1498 C C . THR B 1 92 ? 29.438 42.75 -16.312 1 32.88 92 THR B C 1
ATOM 1500 O O . THR B 1 92 ? 30.266 42.5 -17.203 1 32.88 92 THR B O 1
ATOM 1503 N N . GLY B 1 93 ? 28.469 43.312 -17.094 1 27.94 93 GLY B N 1
ATOM 1504 C CA . GLY B 1 93 ? 28.953 44.469 -17.859 1 27.94 93 GLY B CA 1
ATOM 1505 C C . GLY B 1 93 ? 29.688 45.469 -16.984 1 27.94 93 GLY B C 1
ATOM 1506 O O . GLY B 1 93 ? 29.141 45.938 -15.984 1 27.94 93 GLY B O 1
ATOM 1507 N N . LEU B 1 94 ? 31 45.281 -16.906 1 25.64 94 LEU B N 1
ATOM 1508 C CA . LEU B 1 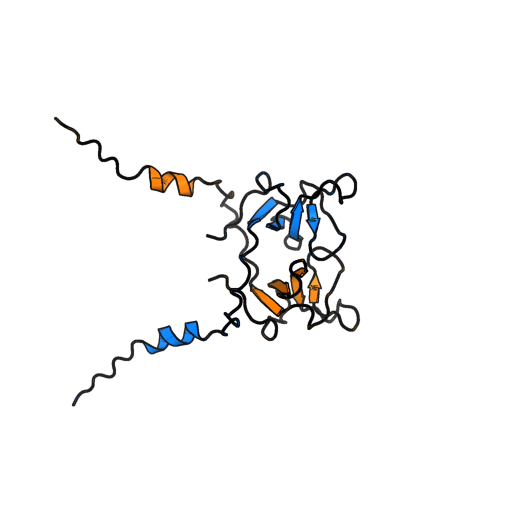94 ? 31.906 46.375 -16.625 1 25.64 94 LEU B CA 1
ATOM 1509 C C . LEU B 1 94 ? 31.688 47.531 -17.609 1 25.64 94 LEU B C 1
ATOM 1511 O O . LEU B 1 94 ? 31.5 47.281 -18.797 1 25.64 94 LEU B O 1
#

Radius of gyration: 21.24 Å; Cα contacts (8 Å, |Δi|>4): 321; chains: 2; bounding box: 58×68×53 Å

Foldseek 3Di:
DWDKDFLVPDDQPFAWKWFAAPVDRVDIATWHAQCPLDDDQFRTAGPPDRDGHGSPRTTIITHDDDDDDVPCPVPPPPVVVVVVPPDPPPPPPD/DWDKDFLVPDDQPFAWKWFAAPVDRVDIATWHAQQPLDDDQFRTAGPPDRDGHGSPSTTIITHDDDDDDVPCPVPPPPVVVVVVPPDPPPPPPD

pLDDT: mean 77.95, std 25.35, range [25.64, 98.44]

Nearest PDB structures (foldseek):
  4a53-assembly1_A  TM=5.160E-01  e=1.288E+00  Schizosaccharomyces pombe
  4a54-assembly1_A  TM=4.408E-01  e=3.937E+00  Schizosaccharomyces pombe
  4a53-assembly1_A  TM=5.158E-01  e=1.540E+00  Schizosaccharomyces pombe
  7cfc-assembly5_E  TM=4.856E-01  e=3.277E+00  Drosophila melanogaster
  4a54-assembly1_A  TM=4.405E-01  e=4.780E+00  Schizosaccharomyces pombe

Organism: Methylorubrum extorquens (strain ATCC 14718 / DSM 1338 / JCM 2805 / NCIMB 9133 / AM1) (NCBI:txid272630)

Secondary structure (DSSP, 8-state):
----EEGGG---SS--EEEEETTEEEEEEEEEE-TTTS-TT--EEESSSS-EE-TTS-SEEEEPPPPP-TT-----SHHHHHTGGG--------/----EEGGG---SS--EEEE-TT-TT-EEEEEE-TTTS-TT--EEESSSS-EE-TTS-SEEEEPPPPP-TT-----SHHHHHTTT---------